Protein 4ES6 (pdb70)

B-factor: mean 39.41, std 7.36, range [16.74, 66.39]

Organism: Pseudomonas aeruginosa (strain ATCC 15692 / DSM 22644 / CIP 104116 / JCM 14847 / LMG 12228 / 1C / PRS 101 / PAO1) (NCBI:txid208964)

Solvent-accessible surface area: 12157 Å² total; per-residue (Å²): 109,41,81,0,0,0,4,23,13,106,123,33,2,66,54,10,30,56,44,0,44,157,51,68,23,73,24,10,43,0,21,4,8,24,32,37,80,26,161,47,56,91,124,30,118,69,43,0,90,60,0,84,121,4,20,0,0,4,0,58,26,59,8,0,0,77,13,1,18,86,12,0,90,137,54,51,139,136,31,19,186,30,41,6,0,0,32,14,61,46,10,0,50,55,1,76,95,82,62,21,137,21,23,50,8,156,141,13,46,12,24,65,24,1,21,80,42,96,54,0,60,89,17,13,198,76,164,90,21,41,0,0,4,0,22,3,96,39,41,79,84,35,9,0,119,124,0,116,73,89,58,4,91,10,34,48,0,26,1,7,108,79,110,63,30,142,65,100,110,51,45,5,36,56,52,11,129,79,55,177,10,52,0,0,5,3,29,29,6,76,5,0,62,14,0,85,120,78,3,69,95,53,24,87,42,0,2,150,35,13,2,1,1,8,1,84,81,1,1,105,61,0,129,154,33,40,10,116,100,36,30,58,4,190,5,44,49,21,96,18,6,62,63,11,6,118,101,12,121

Sequence (249 aa):
GWRLLLTRPDEECAALAASLGEAGVHSSSLPLLAIDPLEETPEQRTLMLDLDRYCAVVVVSKPAARLGLERLDRYWPQPPQQTWCSVGAATAAILEAYGLDVTYPEQGDDSEALLALPAFQDSLRVHDPKVLIMRGEGGREFLAERRLRGQGVQVDYLPLYRRRAPDYPAGELLARVRAERLNGLVVSSGQGLQNLYQLAAADWPEIGRLPLFVPSPRVAEMARELGAQRVIDCRGASAPALLAALTSAA

Radius of gyration: 18.76 Å; Cα contacts (8 Å, |Δi|>4): 454; chains: 1; bounding box: 47×47×48 Å

Secondary structure (DSSP, 8-state):
--EEEE-S-HHHHHHHHHHHHHTT-EEEE--S-EEEEPPPPHHHHHHHHTGGG-SEEEE-SHHHHHHHHHHHHHH-SS--S-EEEESSHHHHHHHHHHT--EE--SS--SHHHHHT-HHHHHHT-SSS-EEEEEE-SS---HHHHHHHHTT-EEEEEE-EEEEPPP--TTHHHHHHHHTT--EEE--SHHHHHHHHHHHGGGHHHHTTS-EEESSHHHHHHHHHTT-SSEEE-SSSSHHHHHHHHHH--

Nearest PDB structures (foldseek):
  4es6-assembly1_A  TM=1.004E+00  e=1.941E-53  Pseudomonas aeruginosa PAO1
  3re1-assembly2_B  TM=9.277E-01  e=3.475E-34  Pseudomonas syringae pv. tomato str. DC3000
  3re1-assembly1_A  TM=9.259E-01  e=3.063E-33  Pseudomonas syringae pv. tomato str. DC3000
  3mw8-assembly1_A  TM=6.218E-01  e=4.338E-21  Shewanella amazonensis SB2B
  6th8-assembly1_A  TM=6.250E-01  e=8.491E-15  Thermus thermophilus

Structure (mmCIF, N/CA/C/O backbone):
data_4ES6
#
_entry.id   4ES6
#
_cell.length_a   132.070
_cell.length_b   132.070
_cell.length_c   42.440
_cell.angle_alpha   90.00
_cell.angle_beta   90.00
_cell.angle_gamma   90.00
#
_symmetry.space_group_name_H-M   'P 43 21 2'
#
loop_
_entity.id
_entity.type
_entity.pdbx_description
1 polymer 'Uroporphyrinogen-III synthase'
2 non-polymer 'CHLORIDE ION'
3 water water
#
loop_
_atom_site.group_PDB
_atom_site.id
_atom_site.type_symbol
_atom_site.label_atom_id
_atom_site.label_alt_id
_atom_site.label_comp_id
_atom_site.label_asym_id
_atom_site.label_entity_id
_atom_site.label_seq_id
_atom_site.pdbx_PDB_ins_code
_atom_site.Cartn_x
_atom_site.Cartn_y
_atom_site.Cartn_z
_atom_site.occupancy
_atom_site.B_iso_or_equiv
_atom_site.auth_seq_id
_atom_site.auth_comp_id
_atom_site.auth_asym_id
_atom_site.auth_atom_id
_atom_site.pdbx_PDB_model_num
ATOM 1 N N . GLY A 1 6 ? 39.852 22.760 39.811 1.00 37.46 3 GLY A N 1
ATOM 2 C CA . GLY A 1 6 ? 40.304 23.708 38.736 1.00 36.77 3 GLY A CA 1
ATOM 3 C C . GLY A 1 6 ? 40.178 23.149 37.325 1.00 36.37 3 GLY A C 1
ATOM 4 O O . GLY A 1 6 ? 39.499 22.133 37.103 1.00 36.74 3 GLY A O 1
ATOM 5 N N . TRP A 1 7 ? 40.833 23.812 36.369 1.00 34.84 4 TRP A N 1
ATOM 6 C CA . TRP A 1 7 ? 40.829 23.364 34.974 1.00 33.50 4 TRP A CA 1
ATOM 7 C C . TRP A 1 7 ? 41.768 22.193 34.722 1.00 31.78 4 TRP A C 1
ATOM 8 O O . TRP A 1 7 ? 42.921 22.217 35.131 1.00 31.81 4 TRP A O 1
ATOM 19 N N . ARG A 1 8 ? 41.264 21.190 34.014 1.00 30.44 5 ARG A N 1
ATOM 20 C CA . ARG A 1 8 ? 42.061 20.030 33.643 1.00 29.68 5 ARG A CA 1
ATOM 21 C C . ARG A 1 8 ? 41.897 19.824 32.138 1.00 28.95 5 ARG A C 1
ATOM 22 O O . ARG A 1 8 ? 40.841 19.387 31.659 1.00 27.86 5 ARG A O 1
ATOM 30 N N . LEU A 1 9 ? 42.954 20.149 31.398 1.00 28.26 6 LEU A N 1
ATOM 31 C CA . LEU A 1 9 ? 42.834 20.382 29.961 1.00 28.38 6 LEU A CA 1
ATOM 32 C C . LEU A 1 9 ? 43.476 19.321 29.062 1.00 28.42 6 LEU A C 1
ATOM 33 O O . LEU A 1 9 ? 44.585 18.859 29.323 1.00 28.78 6 LEU A O 1
ATOM 38 N N . LEU A 1 10 ? 42.784 18.955 27.989 1.00 28.21 7 LEU A N 1
ATOM 39 C CA . LEU A 1 10 ? 43.432 18.245 26.883 1.00 27.95 7 LEU A CA 1
ATOM 40 C C . LEU A 1 10 ? 44.101 19.215 25.883 1.00 27.88 7 LEU A C 1
ATOM 41 O O . LEU A 1 10 ? 43.441 20.103 25.327 1.00 27.31 7 LEU A O 1
ATOM 46 N N . LEU A 1 11 ? 45.402 19.046 25.662 1.00 27.37 8 LEU A N 1
ATOM 47 C CA . LEU A 1 11 ? 46.120 19.819 24.650 1.00 27.40 8 LEU A CA 1
ATOM 48 C C . LEU A 1 11 ? 46.267 18.928 23.435 1.00 28.30 8 LEU A C 1
ATOM 49 O O . LEU A 1 11 ? 46.508 17.725 23.577 1.00 28.39 8 LEU A O 1
ATOM 54 N N . THR A 1 12 ? 46.087 19.501 22.246 1.00 29.36 9 THR A N 1
ATOM 55 C CA . THR A 1 12 ? 45.994 18.713 21.002 1.00 30.42 9 THR A CA 1
ATOM 56 C C . THR A 1 12 ? 46.956 19.189 19.911 1.00 31.80 9 THR A C 1
ATOM 57 O O . THR A 1 12 ? 47.092 18.547 18.883 1.00 32.29 9 THR A O 1
ATOM 61 N N . ARG A 1 13 ? 47.579 20.339 20.154 1.00 32.68 10 ARG A N 1
ATOM 62 C CA . ARG A 1 13 ? 48.713 20.907 19.415 1.00 34.74 10 ARG A CA 1
ATOM 63 C C . ARG A 1 13 ? 49.841 19.899 19.074 1.00 35.42 10 ARG A C 1
ATOM 64 O O . ARG A 1 13 ? 50.044 18.948 19.811 1.00 35.45 10 ARG A O 1
ATOM 72 N N . PRO A 1 14 ? 50.612 20.133 17.987 1.00 36.53 11 PRO A N 1
ATOM 73 C CA . PRO A 1 14 ? 51.782 19.277 17.707 1.00 37.55 11 PRO A CA 1
ATOM 74 C C . PRO A 1 14 ? 52.766 19.177 18.870 1.00 38.75 11 PRO A C 1
ATOM 75 O O . PRO A 1 14 ? 52.950 20.135 19.613 1.00 38.99 11 PRO A O 1
ATOM 79 N N . ASP A 1 15 ? 53.392 18.015 18.999 1.00 40.39 12 ASP A N 1
ATOM 80 C CA . ASP A 1 15 ? 54.252 17.645 20.121 1.00 41.94 12 ASP A CA 1
ATOM 81 C C . ASP A 1 15 ? 55.157 18.739 20.725 1.00 42.44 12 ASP A C 1
ATOM 82 O O . ASP A 1 15 ? 55.149 18.952 21.946 1.00 42.31 12 ASP A O 1
ATOM 87 N N . GLU A 1 16 ? 55.927 19.422 19.882 1.00 43.02 13 GLU A N 1
ATOM 88 C CA . GLU A 1 16 ? 56.867 20.456 20.341 1.00 43.92 13 GLU A CA 1
ATOM 89 C C . GLU A 1 16 ? 56.150 21.649 20.985 1.00 43.24 13 GLU A C 1
ATOM 90 O O . GLU A 1 16 ? 56.538 22.101 22.073 1.00 44.30 13 GLU A O 1
ATOM 96 N N . GLU A 1 17 ? 55.098 22.143 20.340 1.00 41.43 14 GLU A N 1
ATOM 97 C CA . GLU A 1 17 ? 54.334 23.266 20.879 1.00 40.23 14 GLU A CA 1
ATOM 98 C C . GLU A 1 17 ? 53.535 22.854 22.119 1.00 38.80 14 GLU A C 1
ATOM 99 O O . GLU A 1 17 ? 53.270 23.664 22.992 1.00 37.93 14 GLU A O 1
ATOM 105 N N . CYS A 1 18 ? 53.154 21.581 22.163 1.00 37.54 15 CYS A N 1
ATOM 106 C CA . CYS A 1 18 ? 52.388 20.996 23.247 1.00 36.56 15 CYS A CA 1
ATOM 107 C C . CYS A 1 18 ? 53.154 21.018 24.573 1.00 35.89 15 CYS A C 1
ATOM 108 O O . CYS A 1 18 ? 52.602 21.400 25.611 1.00 35.65 15 CYS A O 1
ATOM 111 N N . ALA A 1 19 ? 54.428 20.630 24.530 1.00 34.68 16 ALA A N 1
ATOM 112 C CA . ALA A 1 19 ? 55.266 20.591 25.731 1.00 34.03 16 ALA A CA 1
ATOM 113 C C . ALA A 1 19 ? 55.513 21.988 26.308 1.00 33.31 16 ALA A C 1
ATOM 114 O O . ALA A 1 19 ? 55.515 22.164 27.532 1.00 33.61 16 ALA A O 1
ATOM 116 N N . ALA A 1 20 ? 55.701 22.975 25.432 1.00 31.99 17 ALA A N 1
ATOM 117 C CA . ALA A 1 20 ? 55.888 24.366 25.870 1.00 31.27 17 ALA A CA 1
ATOM 118 C C . ALA A 1 20 ? 54.605 24.921 26.491 1.00 30.43 17 ALA A C 1
ATOM 119 O O . ALA A 1 20 ? 54.649 25.620 27.494 1.00 31.08 17 ALA A O 1
ATOM 121 N N . LEU A 1 21 ? 53.463 24.595 25.911 1.00 29.01 18 LEU A N 1
ATOM 122 C CA . LEU A 1 21 ? 52.207 25.013 26.506 1.00 28.37 18 LEU A CA 1
ATOM 123 C C . LEU A 1 21 ? 51.930 24.315 27.857 1.00 28.13 18 LEU A C 1
ATOM 124 O O . LEU A 1 21 ? 51.497 24.967 28.814 1.00 27.73 18 LEU A O 1
ATOM 129 N N . ALA A 1 22 ? 52.188 23.005 27.936 1.00 27.89 19 ALA A N 1
ATOM 130 C CA . ALA A 1 22 ? 51.986 22.237 29.173 1.00 28.13 19 ALA A CA 1
ATOM 131 C C . ALA A 1 22 ? 52.780 22.834 30.338 1.00 28.24 19 ALA A C 1
ATOM 132 O O . ALA A 1 22 ? 52.269 22.967 31.460 1.00 28.63 19 ALA A O 1
ATOM 134 N N . ALA A 1 23 ? 54.024 23.189 30.051 1.00 28.92 20 ALA A N 1
ATOM 135 C CA . ALA A 1 23 ? 54.931 23.808 31.012 1.00 29.61 20 ALA A CA 1
ATOM 136 C C . ALA A 1 23 ? 54.405 25.172 31.470 1.00 30.43 20 ALA A C 1
ATOM 137 O O . ALA A 1 23 ? 54.312 25.428 32.674 1.00 31.31 20 ALA A O 1
ATOM 139 N N . SER A 1 24 ? 54.032 26.041 30.529 1.00 30.71 21 SER A N 1
ATOM 140 C CA . SER A 1 24 ? 53.405 27.333 30.905 1.00 31.11 21 SER A CA 1
ATOM 141 C C . SER A 1 24 ? 52.159 27.162 31.775 1.00 31.00 21 SER A C 1
ATOM 142 O O . SER A 1 24 ? 52.003 27.861 32.779 1.00 31.22 21 SER A O 1
ATOM 145 N N . LEU A 1 25 ? 51.277 26.243 31.382 1.00 30.75 22 LEU A N 1
ATOM 146 C CA . LEU A 1 25 ? 50.059 25.960 32.135 1.00 30.87 22 LEU A CA 1
ATOM 147 C C . LEU A 1 25 ? 50.368 25.391 33.515 1.00 31.68 22 LEU A C 1
ATOM 148 O O . LEU A 1 25 ? 49.704 25.743 34.491 1.00 31.74 22 LEU A O 1
ATOM 153 N N . GLY A 1 26 ? 51.376 24.522 33.597 1.00 32.14 23 GLY A N 1
ATOM 154 C CA . GLY A 1 26 ? 51.786 23.955 34.875 1.00 33.48 23 GLY A CA 1
ATOM 155 C C . GLY A 1 26 ? 52.333 25.040 35.789 1.00 34.44 23 GLY A C 1
ATOM 156 O O . GLY A 1 26 ? 51.977 25.106 36.964 1.00 34.69 23 GLY A O 1
ATOM 157 N N . GLU A 1 27 ? 53.176 25.911 35.234 1.00 35.23 24 GLU A N 1
ATOM 158 C CA . GLU A 1 27 ? 53.698 27.071 35.964 1.00 36.15 24 GLU A CA 1
ATOM 159 C C . GLU A 1 27 ? 52.591 27.970 36.509 1.00 35.72 24 GLU A C 1
ATOM 160 O O . GLU A 1 27 ? 52.743 28.555 37.581 1.00 36.22 24 GLU A O 1
ATOM 166 N N . ALA A 1 28 ? 51.486 28.081 35.772 1.00 35.03 25 ALA A N 1
ATOM 167 C CA . ALA A 1 28 ? 50.320 28.824 36.246 1.00 34.28 25 ALA A CA 1
ATOM 168 C C . ALA A 1 28 ? 49.411 27.976 37.144 1.00 34.20 25 ALA A C 1
ATOM 169 O O . ALA A 1 28 ? 48.370 28.457 37.601 1.00 34.03 25 ALA A O 1
ATOM 171 N N . GLY A 1 29 ? 49.781 26.713 37.373 1.00 34.09 26 GLY A N 1
ATOM 172 C CA . GLY A 1 29 ? 48.996 25.828 38.243 1.00 33.58 26 GLY A CA 1
ATOM 173 C C . GLY A 1 29 ? 47.761 25.226 37.589 1.00 33.29 26 GLY A C 1
ATOM 174 O O . GLY A 1 29 ? 46.811 24.840 38.267 1.00 33.46 26 GLY A O 1
ATOM 175 N N . VAL A 1 30 ? 47.774 25.135 36.264 1.00 33.00 27 VAL A N 1
ATOM 176 C CA . VAL A 1 30 ? 46.699 24.471 35.532 1.00 32.44 27 VAL A CA 1
ATOM 177 C C . VAL A 1 30 ? 47.193 23.085 35.088 1.00 31.86 27 VAL A C 1
ATOM 178 O O . VAL A 1 30 ? 48.253 22.976 34.470 1.00 31.35 27 VAL A O 1
ATOM 182 N N . HIS A 1 31 ? 46.419 22.047 35.409 1.00 31.50 28 HIS A N 1
ATOM 183 C CA . HIS A 1 31 ? 46.716 20.677 34.988 1.00 31.57 28 HIS A CA 1
ATOM 184 C C . HIS A 1 31 ? 46.364 20.469 33.506 1.00 31.40 28 HIS A C 1
ATOM 185 O O . HIS A 1 31 ? 45.392 21.031 33.001 1.00 30.98 28 HIS A O 1
ATOM 192 N N . SER A 1 32 ? 47.164 19.665 32.814 1.00 31.33 29 SER A N 1
ATOM 193 C CA . SER A 1 32 ? 46.885 19.334 31.423 1.00 31.71 29 SER A CA 1
ATOM 194 C C . SER A 1 32 ? 47.391 17.951 31.050 1.00 31.36 29 SER A C 1
ATOM 195 O O . SER A 1 32 ? 48.322 17.446 31.646 1.00 31.62 29 SER A O 1
ATOM 198 N N . SER A 1 33 ? 46.765 17.359 30.046 1.00 31.33 30 SER A N 1
ATOM 199 C CA . SER A 1 33 ? 47.251 16.135 29.444 1.00 31.52 30 SER A CA 1
ATOM 200 C C . SER A 1 33 ? 47.482 16.384 27.958 1.00 31.32 30 SER A C 1
ATOM 201 O O . SER A 1 33 ? 46.629 16.972 27.286 1.00 31.42 30 SER A O 1
ATOM 204 N N . SER A 1 34 ? 48.629 15.948 27.439 1.00 30.43 31 SER A N 1
ATOM 205 C CA . SER A 1 34 ? 48.945 16.199 26.031 1.00 29.84 31 SER A CA 1
ATOM 206 C C . SER A 1 34 ? 48.632 15.055 25.086 1.00 29.16 31 SER A C 1
ATOM 207 O O . SER A 1 34 ? 49.179 13.950 25.221 1.00 29.08 31 SER A O 1
ATOM 210 N N . LEU A 1 35 ? 47.774 15.335 24.111 1.00 28.72 32 LEU A N 1
ATOM 211 C CA . LEU A 1 35 ? 47.460 14.371 23.065 1.00 28.90 32 LEU A CA 1
ATOM 212 C C . LEU A 1 35 ? 47.537 15.029 21.694 1.00 28.96 32 LEU A C 1
ATOM 213 O O . LEU A 1 35 ? 46.516 15.429 21.138 1.00 29.09 32 LEU A O 1
ATOM 218 N N . PRO A 1 36 ? 48.750 15.151 21.145 1.00 29.58 33 PRO A N 1
ATOM 219 C CA . PRO A 1 36 ? 48.891 15.815 19.848 1.00 30.51 33 PRO A CA 1
ATOM 220 C C . PRO A 1 36 ? 48.011 15.168 18.790 1.00 31.40 33 PRO A C 1
ATOM 221 O O . PRO A 1 36 ? 48.040 13.953 18.622 1.00 31.88 33 PRO A O 1
ATOM 225 N N . LEU A 1 37 ? 47.230 15.969 18.082 1.00 32.30 34 LEU A N 1
ATOM 226 C CA . LEU A 1 37 ? 46.363 15.422 17.046 1.00 33.50 34 LEU A CA 1
ATOM 227 C C . LEU A 1 37 ? 46.931 15.554 15.662 1.00 33.84 34 LEU A C 1
ATOM 228 O O . LEU A 1 37 ? 46.318 15.120 14.696 1.00 34.32 34 LEU A O 1
ATOM 233 N N . LEU A 1 38 ? 48.091 16.181 15.571 1.00 34.56 35 LEU A N 1
ATOM 234 C CA . LEU A 1 38 ? 48.816 16.299 14.320 1.00 35.57 35 LEU A CA 1
ATOM 235 C C . LEU A 1 38 ? 50.272 16.087 14.634 1.00 35.59 35 LEU A C 1
ATOM 236 O O . LEU A 1 38 ? 50.744 16.499 15.691 1.00 35.23 35 LEU A O 1
ATOM 241 N N . ALA A 1 39 ? 50.976 15.424 13.727 1.00 36.11 36 ALA A N 1
ATOM 242 C CA . ALA A 1 39 ? 52.416 15.306 13.830 1.00 36.94 36 ALA A CA 1
ATOM 243 C C . ALA A 1 39 ? 53.000 16.003 12.622 1.00 37.50 36 ALA A C 1
ATOM 244 O O . ALA A 1 39 ? 52.373 16.046 11.560 1.00 37.60 36 ALA A O 1
ATOM 246 N N . ILE A 1 40 ? 54.193 16.551 12.796 1.00 38.09 37 ILE A N 1
ATOM 247 C CA . ILE A 1 40 ? 54.842 17.350 11.777 1.00 39.23 37 ILE A CA 1
ATOM 248 C C . ILE A 1 40 ? 55.909 16.500 11.092 1.00 40.23 37 ILE A C 1
ATOM 249 O O . ILE A 1 40 ? 56.900 16.119 11.718 1.00 40.48 37 ILE A O 1
ATOM 254 N N . ASP A 1 41 ? 55.686 16.193 9.818 1.00 41.24 38 ASP A N 1
ATOM 255 C CA . ASP A 1 41 ? 56.636 15.430 9.014 1.00 42.20 38 ASP A CA 1
ATOM 256 C C . ASP A 1 41 ? 57.357 16.342 8.031 1.00 41.92 38 ASP A C 1
ATOM 257 O O . ASP A 1 41 ? 56.775 16.715 7.009 1.00 41.51 38 ASP A O 1
ATOM 262 N N . PRO A 1 42 ? 58.622 16.699 8.3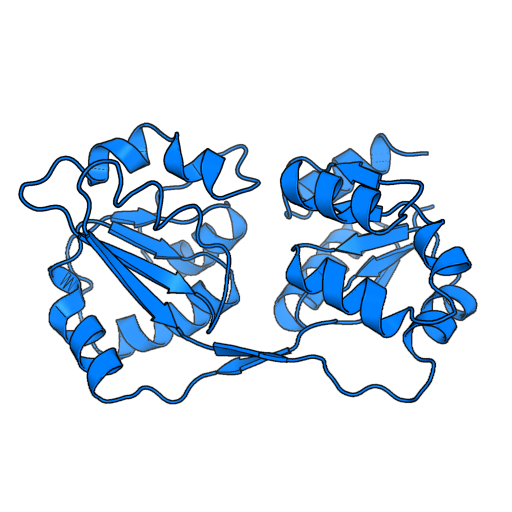25 1.00 42.27 39 PRO A N 1
ATOM 263 C CA . PRO A 1 42 ? 59.385 17.542 7.398 1.00 42.60 39 PRO A CA 1
ATOM 264 C C . PRO A 1 42 ? 59.347 17.002 5.962 1.00 43.14 39 PRO A C 1
ATOM 265 O O . PRO A 1 42 ? 59.438 15.790 5.744 1.00 43.10 39 PRO A O 1
ATOM 269 N N . LEU A 1 43 ? 59.177 17.909 5.005 1.00 43.33 40 LEU A N 1
ATOM 270 C CA . LEU A 1 43 ? 59.160 17.563 3.592 1.00 43.57 40 LEU A CA 1
ATOM 271 C C . LEU A 1 43 ? 60.561 17.550 3.007 1.00 43.34 40 LEU A C 1
ATOM 272 O O . LEU A 1 43 ? 61.425 18.355 3.380 1.00 43.46 40 LEU A O 1
ATOM 277 N N . GLU A 1 44 ? 60.765 16.627 2.080 1.00 43.19 41 GLU A N 1
ATOM 278 C CA . GLU A 1 44 ? 61.990 16.547 1.301 1.00 43.14 41 GLU A CA 1
ATOM 279 C C . GLU A 1 44 ? 61.912 17.651 0.272 1.00 41.91 41 GLU A C 1
ATOM 280 O O . GLU A 1 44 ? 60.971 17.694 -0.504 1.00 41.98 41 GLU A O 1
ATOM 286 N N . GLU A 1 45 ? 62.892 18.548 0.291 1.00 41.11 42 GLU A N 1
ATOM 287 C CA . GLU A 1 45 ? 62.950 19.699 -0.606 1.00 40.13 42 GLU A CA 1
ATOM 288 C C . GLU A 1 45 ? 63.086 19.236 -2.052 1.00 39.81 42 GLU A C 1
ATOM 289 O O . GLU A 1 45 ? 64.004 18.478 -2.365 1.00 39.99 42 GLU A O 1
ATOM 295 N N . THR A 1 46 ? 62.169 19.667 -2.919 1.00 39.06 43 THR A N 1
ATOM 296 C CA . THR A 1 46 ? 62.263 19.358 -4.344 1.00 38.66 43 THR A CA 1
ATOM 297 C C . THR A 1 46 ? 63.142 20.397 -5.059 1.00 38.55 43 THR A C 1
ATOM 298 O O . THR A 1 46 ? 63.450 21.451 -4.494 1.00 38.37 43 THR A O 1
ATOM 302 N N . PRO A 1 47 ? 63.560 20.105 -6.309 1.00 38.35 44 PRO A N 1
ATOM 303 C CA . PRO A 1 47 ? 64.333 21.087 -7.078 1.00 38.04 44 PRO A CA 1
ATOM 304 C C . PRO A 1 47 ? 63.580 22.416 -7.291 1.00 37.49 44 PRO A C 1
ATOM 305 O O . PRO A 1 47 ? 64.191 23.491 -7.243 1.00 36.70 44 PRO A O 1
ATOM 309 N N . GLU A 1 48 ? 62.268 22.344 -7.506 1.00 37.15 45 GLU A N 1
ATOM 310 C CA . GLU A 1 48 ? 61.465 23.554 -7.725 1.00 37.65 45 GLU A CA 1
ATOM 311 C C . GLU A 1 48 ? 61.380 24.392 -6.459 1.00 36.80 45 GLU A C 1
ATOM 312 O O . GLU A 1 48 ? 61.441 25.610 -6.522 1.00 36.95 45 GLU A O 1
ATOM 318 N N . GLN A 1 49 ? 61.282 23.723 -5.313 1.00 36.30 46 GLN A N 1
ATOM 319 C CA . GLN A 1 49 ? 61.285 24.386 -4.007 1.00 35.66 46 GLN A CA 1
ATOM 320 C C . GLN A 1 49 ? 62.627 25.026 -3.667 1.00 35.67 46 GLN A C 1
ATOM 321 O O . GLN A 1 49 ? 62.674 26.138 -3.146 1.00 35.00 46 GLN A O 1
ATOM 327 N N . ARG A 1 50 ? 63.718 24.334 -3.982 1.00 35.87 47 ARG A N 1
ATOM 328 C CA . ARG A 1 50 ? 65.054 24.878 -3.748 1.00 36.06 47 ARG A CA 1
ATOM 329 C C . ARG A 1 50 ? 65.274 26.166 -4.555 1.00 36.16 47 ARG A C 1
ATOM 330 O O . ARG A 1 50 ? 65.822 27.132 -4.037 1.00 35.59 47 ARG A O 1
ATOM 338 N N . THR A 1 51 ? 64.804 26.177 -5.804 1.00 36.78 48 THR A N 1
ATOM 339 C CA . THR A 1 51 ? 64.827 27.368 -6.658 1.00 37.53 48 THR A CA 1
ATOM 340 C C . THR A 1 51 ? 64.153 28.582 -6.014 1.00 38.14 48 THR A C 1
ATOM 341 O O . THR A 1 51 ? 64.715 29.678 -6.048 1.00 38.75 48 THR A O 1
ATOM 345 N N . LEU A 1 52 ? 62.962 28.393 -5.434 1.00 38.46 49 LEU A N 1
ATOM 346 C CA . LEU A 1 52 ? 62.291 29.465 -4.668 1.00 38.83 49 LEU A CA 1
ATOM 347 C C . LEU A 1 52 ? 63.194 30.050 -3.582 1.00 38.59 49 LEU A C 1
ATOM 348 O O . LEU A 1 52 ? 63.208 31.267 -3.355 1.00 38.34 49 LEU A O 1
ATOM 353 N N . MET A 1 53 ? 63.917 29.169 -2.899 1.00 38.22 50 MET A N 1
ATOM 354 C CA . MET A 1 53 ? 64.814 29.575 -1.831 1.00 38.58 50 MET A CA 1
ATOM 355 C C . MET A 1 53 ? 66.054 30.286 -2.350 1.00 38.39 50 MET A C 1
ATOM 356 O O . MET A 1 53 ? 66.517 31.246 -1.740 1.00 38.36 50 MET A O 1
ATOM 361 N N . LEU A 1 54 ? 66.576 29.819 -3.480 1.00 38.25 51 LEU A N 1
ATOM 362 C CA . LEU A 1 54 ? 67.698 30.474 -4.132 1.00 38.44 51 LEU A CA 1
ATOM 363 C C . LEU A 1 54 ? 67.286 31.828 -4.686 1.00 38.71 51 LEU A C 1
ATOM 364 O O . LEU A 1 54 ? 68.115 32.741 -4.752 1.00 39.18 51 LEU A O 1
ATOM 369 N N . ASP A 1 55 ? 66.007 31.961 -5.064 1.00 38.46 52 ASP A N 1
ATOM 370 C CA . ASP A 1 55 ? 65.454 33.254 -5.473 1.00 38.25 52 ASP A CA 1
ATOM 371 C C . ASP A 1 55 ? 64.649 33.955 -4.361 1.00 38.40 52 ASP A C 1
ATOM 372 O O . ASP A 1 55 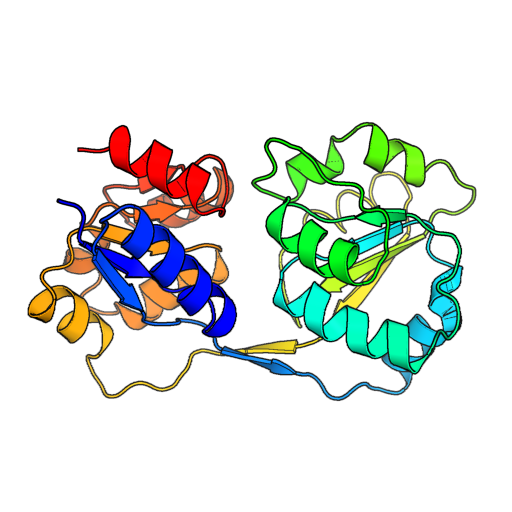? 63.733 34.751 -4.641 1.00 38.19 52 ASP A O 1
ATOM 377 N N . LEU A 1 56 ? 65.017 33.684 -3.106 1.00 38.26 53 LEU A N 1
ATOM 378 C CA . LEU A 1 56 ? 64.318 34.239 -1.946 1.00 38.64 53 LEU A CA 1
ATOM 379 C C . LEU A 1 56 ? 64.243 35.774 -1.957 1.00 39.19 53 LEU A C 1
ATOM 380 O O . LEU A 1 56 ? 63.261 36.359 -1.495 1.00 39.25 53 LEU A O 1
ATOM 385 N N . ASP A 1 57 ? 65.280 36.402 -2.505 1.00 39.92 54 ASP A N 1
ATOM 386 C CA . ASP A 1 57 ? 65.412 37.852 -2.584 1.00 40.54 54 ASP A CA 1
ATOM 387 C C . ASP A 1 57 ? 64.412 38.539 -3.542 1.00 40.30 54 ASP A C 1
ATOM 388 O O . ASP A 1 57 ? 64.355 39.764 -3.614 1.00 40.70 54 ASP A O 1
ATOM 393 N N . ARG A 1 58 ? 63.625 37.762 -4.279 1.00 40.09 55 ARG A N 1
ATOM 394 C CA . ARG A 1 58 ? 62.577 38.330 -5.137 1.00 39.71 55 ARG A CA 1
ATOM 395 C C . ARG A 1 58 ? 61.357 38.768 -4.326 1.00 38.50 55 ARG A C 1
ATOM 396 O O . ARG A 1 58 ? 60.594 39.626 -4.756 1.00 38.08 55 ARG A O 1
ATOM 404 N N . TYR A 1 59 ? 61.195 38.178 -3.145 1.00 37.60 56 TYR A N 1
ATOM 405 C CA . TYR A 1 59 ? 60.031 38.429 -2.302 1.00 36.82 56 TYR A CA 1
ATOM 406 C C . TYR A 1 59 ? 60.225 39.642 -1.408 1.00 36.42 56 TYR A C 1
ATOM 407 O O . TYR A 1 59 ? 61.270 39.784 -0.770 1.00 36.37 56 TYR A O 1
ATOM 416 N N . CYS A 1 60 ? 59.219 40.521 -1.396 1.00 35.71 57 CYS A N 1
ATOM 417 C CA . CYS A 1 60 ? 59.232 41.708 -0.542 1.00 35.49 57 CYS A CA 1
ATOM 418 C C . CYS A 1 60 ? 58.872 41.357 0.897 1.00 34.91 57 CYS A C 1
ATOM 419 O O . CYS A 1 60 ? 59.246 42.056 1.825 1.00 34.64 57 CYS A O 1
ATOM 422 N N . ALA A 1 61 ? 58.141 40.259 1.064 1.00 34.45 58 ALA A N 1
ATOM 423 C CA . ALA A 1 61 ? 57.767 39.766 2.372 1.00 33.51 58 ALA A CA 1
ATOM 424 C C . ALA A 1 61 ? 57.698 38.248 2.342 1.00 33.23 58 ALA A C 1
ATOM 425 O O . ALA A 1 61 ? 57.356 37.667 1.319 1.00 33.36 58 ALA A O 1
ATOM 427 N N . VAL A 1 62 ? 58.040 37.631 3.474 1.00 32.61 59 VAL A N 1
ATOM 428 C CA . VAL A 1 62 ? 57.896 36.206 3.697 1.00 31.82 59 VAL A CA 1
ATOM 429 C C . VAL A 1 62 ? 56.992 36.056 4.900 1.00 31.58 59 VAL A C 1
ATOM 430 O O . VAL A 1 62 ? 57.228 36.670 5.950 1.00 31.45 59 VAL A O 1
ATOM 434 N N . VAL A 1 63 ? 55.954 35.247 4.751 1.00 30.98 60 VAL A N 1
ATOM 435 C CA . VAL A 1 63 ? 55.003 35.049 5.819 1.00 31.02 60 VAL A CA 1
ATOM 436 C C . VAL A 1 63 ? 55.190 33.652 6.343 1.00 31.75 60 VAL A C 1
ATOM 437 O O . VAL A 1 63 ? 55.137 32.692 5.579 1.00 32.36 60 VAL A O 1
ATOM 441 N N . VAL A 1 64 ? 55.412 33.543 7.646 1.00 32.03 61 VAL A N 1
ATOM 442 C CA . VAL A 1 64 ? 55.568 32.268 8.304 1.00 32.71 61 VAL A CA 1
ATOM 443 C C . VAL A 1 64 ? 54.301 32.025 9.115 1.00 33.14 61 VAL A C 1
ATOM 444 O O . VAL A 1 64 ? 53.960 32.837 9.978 1.00 33.78 61 VAL A O 1
ATOM 448 N N . VAL A 1 65 ? 53.599 30.927 8.848 1.00 33.17 62 VAL A N 1
ATOM 449 C CA . VAL A 1 65 ? 52.239 30.759 9.376 1.00 33.43 62 VAL A CA 1
ATOM 450 C C . VAL A 1 65 ? 52.146 29.988 10.690 1.00 33.64 62 VAL A C 1
ATOM 451 O O . VAL A 1 65 ? 51.082 29.922 11.293 1.00 33.88 62 VAL A O 1
ATOM 455 N N . SER A 1 66 ? 53.247 29.379 11.109 1.00 33.79 63 SER A N 1
ATOM 456 C CA . SER A 1 66 ? 53.227 28.470 12.236 1.00 33.99 63 SER A CA 1
ATOM 457 C C . SER A 1 66 ? 54.627 28.320 12.806 1.00 34.30 63 SER A C 1
ATOM 458 O O . SER A 1 66 ? 55.623 28.621 12.132 1.00 33.44 63 SER A O 1
ATOM 461 N N . LYS A 1 67 ? 54.693 27.850 14.048 1.00 34.20 64 LYS A N 1
ATOM 462 C CA . LYS A 1 67 ? 55.970 27.558 14.687 1.00 34.77 64 LYS A CA 1
ATOM 463 C C . LYS A 1 67 ? 56.826 26.498 13.945 1.00 34.29 64 LYS A C 1
ATOM 464 O O . LYS A 1 67 ? 58.025 26.686 13.813 1.00 34.59 64 LYS A O 1
ATOM 470 N N . PRO A 1 68 ? 56.219 25.395 13.457 1.00 34.17 65 PRO A N 1
ATOM 471 C CA . PRO A 1 68 ? 57.025 24.453 12.674 1.00 33.90 65 PRO A CA 1
ATOM 472 C C . PRO A 1 68 ? 57.520 25.022 11.336 1.00 34.04 65 PRO A C 1
ATOM 473 O O . PRO A 1 68 ? 58.606 24.650 10.888 1.00 33.85 65 PRO A O 1
ATOM 477 N N . ALA A 1 69 ? 56.742 25.918 10.725 1.00 33.43 66 ALA A N 1
ATOM 478 C CA . ALA A 1 69 ? 57.156 26.633 9.519 1.00 33.09 66 ALA A CA 1
ATOM 479 C C . ALA A 1 69 ? 58.307 27.592 9.777 1.00 33.49 66 ALA A C 1
ATOM 480 O O . ALA A 1 69 ? 59.134 27.820 8.892 1.00 33.73 66 ALA A O 1
ATOM 482 N N . ALA A 1 70 ? 58.356 28.182 10.966 1.00 33.75 67 ALA A N 1
ATOM 483 C CA . ALA A 1 70 ? 59.482 29.038 11.328 1.00 34.22 67 ALA A CA 1
ATOM 484 C C . ALA A 1 70 ? 60.718 28.184 11.553 1.00 35.00 67 ALA A C 1
ATOM 485 O O . ALA A 1 70 ? 61.767 28.476 11.005 1.00 35.32 67 ALA A O 1
ATOM 487 N N . ARG A 1 71 ? 60.591 27.126 12.349 1.00 35.85 68 ARG A N 1
ATOM 488 C CA . ARG A 1 71 ? 61.718 26.233 12.596 1.00 37.43 68 ARG A CA 1
ATOM 489 C C . ARG A 1 71 ? 62.268 25.656 11.280 1.00 37.26 68 ARG A C 1
ATOM 490 O O . ARG A 1 71 ? 63.457 25.787 10.991 1.00 37.42 68 ARG A O 1
ATOM 498 N N . LEU A 1 72 ? 61.402 25.042 10.475 1.00 37.27 69 LEU A N 1
ATOM 499 C CA . LEU A 1 72 ? 61.860 24.392 9.245 1.00 37.23 69 LEU A CA 1
ATOM 500 C C . LEU A 1 72 ? 62.278 25.422 8.195 1.00 37.17 69 LEU A C 1
ATOM 501 O O . LEU A 1 72 ? 63.229 25.203 7.460 1.00 37.67 69 LEU A O 1
ATOM 506 N N . GLY A 1 73 ? 61.585 26.555 8.159 1.00 36.99 70 GLY A N 1
ATOM 507 C CA . GLY A 1 73 ? 61.931 27.635 7.249 1.00 36.89 70 GLY A CA 1
ATOM 508 C C . GLY A 1 73 ? 63.279 28.252 7.555 1.00 36.93 70 GLY A C 1
ATOM 509 O O . GLY A 1 73 ? 64.001 28.647 6.644 1.00 36.88 70 GLY A O 1
ATOM 510 N N . LEU A 1 74 ? 63.617 28.354 8.835 1.00 36.90 71 LEU A N 1
ATOM 511 C CA . LEU A 1 74 ? 64.921 28.874 9.219 1.00 37.54 71 LEU A CA 1
ATOM 512 C C . LEU A 1 74 ? 66.056 27.931 8.810 1.00 38.12 71 LEU A C 1
ATOM 513 O O . LEU A 1 74 ? 67.140 28.398 8.476 1.00 37.89 71 LEU A O 1
ATOM 518 N N . GLU A 1 75 ? 65.796 26.622 8.816 1.00 38.60 72 GLU A N 1
ATOM 519 C CA . GLU A 1 75 ? 66.782 25.657 8.343 1.00 40.03 72 GLU A CA 1
ATOM 520 C C . GLU A 1 75 ? 67.148 25.918 6.889 1.00 39.73 72 GLU A C 1
ATOM 521 O O . GLU A 1 75 ? 68.325 25.935 6.548 1.00 39.86 72 GLU A O 1
ATOM 527 N N . ARG A 1 76 ? 66.148 26.135 6.038 1.00 39.52 73 ARG A N 1
ATOM 528 C CA . ARG A 1 76 ? 66.424 26.402 4.620 1.00 38.89 73 ARG A CA 1
ATOM 529 C C . ARG A 1 76 ? 67.033 27.765 4.364 1.00 38.88 73 ARG A C 1
ATOM 530 O O . ARG A 1 76 ? 67.861 27.916 3.452 1.00 38.82 73 ARG A O 1
ATOM 538 N N . LEU A 1 77 ? 66.622 28.759 5.156 1.00 38.58 74 LEU A N 1
ATOM 539 C CA . LEU A 1 77 ? 67.226 30.082 5.085 1.00 38.62 74 LEU A CA 1
ATOM 540 C C . LEU A 1 77 ? 68.725 29.971 5.409 1.00 39.15 74 LEU A C 1
ATOM 541 O O . LEU A 1 77 ? 69.565 30.496 4.680 1.00 39.40 74 LEU A O 1
ATOM 546 N N . ASP A 1 78 ? 69.039 29.285 6.501 1.00 39.51 75 ASP A N 1
ATOM 547 C CA . ASP A 1 78 ? 70.412 29.151 6.951 1.00 40.15 75 ASP A CA 1
ATOM 548 C C . ASP A 1 78 ? 71.207 28.350 5.929 1.00 40.47 75 ASP A C 1
ATOM 549 O O . ASP A 1 78 ? 72.348 28.682 5.637 1.00 40.16 75 ASP A O 1
ATOM 554 N N . ARG A 1 79 ? 70.582 27.307 5.382 1.00 40.75 76 ARG A N 1
ATOM 555 C CA . ARG A 1 79 ? 71.194 26.479 4.351 1.00 41.07 76 ARG A CA 1
ATOM 556 C C . ARG A 1 79 ? 71.614 27.297 3.129 1.00 40.80 76 ARG A C 1
ATOM 557 O O . ARG A 1 79 ? 72.718 27.121 2.623 1.00 41.00 76 ARG A O 1
ATOM 565 N N . TYR A 1 80 ? 70.761 28.202 2.662 1.00 40.28 77 TYR A N 1
ATOM 566 C CA . TYR A 1 80 ? 71.040 28.854 1.384 1.00 39.93 77 TYR A CA 1
ATOM 567 C C . TYR A 1 80 ? 71.438 30.305 1.463 1.00 40.17 77 TYR A C 1
ATOM 568 O O . TYR A 1 80 ? 71.733 30.901 0.430 1.00 40.18 77 TYR A O 1
ATOM 577 N N . TRP A 1 81 ? 71.461 30.875 2.671 1.00 40.63 78 TRP A N 1
ATOM 578 C CA . TRP A 1 81 ? 71.736 32.310 2.837 1.00 41.18 78 TRP A CA 1
ATOM 579 C C . TRP A 1 81 ? 72.674 32.659 4.001 1.00 42.77 78 TRP A C 1
ATOM 580 O O . TRP A 1 81 ? 72.222 32.859 5.131 1.00 42.64 78 TRP A O 1
ATOM 591 N N . PRO A 1 82 ? 73.996 32.719 3.722 1.00 44.23 79 PRO A N 1
ATOM 592 C CA . PRO A 1 82 ? 74.982 33.228 4.674 1.00 45.09 79 PRO A CA 1
ATOM 593 C C . PRO A 1 82 ? 74.535 34.568 5.263 1.00 45.86 79 PRO A C 1
ATOM 594 O O . PRO A 1 82 ? 74.668 34.789 6.464 1.00 46.43 79 PRO A O 1
ATOM 598 N N . GLN A 1 83 ? 74.005 35.442 4.412 1.00 46.30 80 GLN A N 1
ATOM 599 C CA . GLN A 1 83 ? 73.404 36.693 4.848 1.00 46.56 80 GLN A CA 1
ATOM 600 C C . GLN A 1 83 ? 71.980 36.784 4.269 1.00 46.55 80 GLN A C 1
ATOM 601 O O . GLN A 1 83 ? 71.814 36.844 3.041 1.00 46.36 80 GLN A O 1
ATOM 607 N N . PRO A 1 84 ? 70.951 36.774 5.149 1.00 46.46 81 PRO A N 1
ATOM 608 C CA . PRO A 1 84 ? 69.558 36.862 4.691 1.00 46.26 81 PRO A CA 1
ATOM 609 C C . PRO A 1 84 ? 69.339 38.089 3.815 1.00 46.24 81 PRO A C 1
ATOM 610 O O . PRO A 1 84 ? 69.875 39.168 4.118 1.00 46.53 81 PRO A O 1
ATOM 614 N N . PRO A 1 85 ? 68.572 37.937 2.719 1.00 46.12 82 PRO A N 1
ATOM 615 C CA . PRO A 1 85 ? 68.340 39.109 1.874 1.00 46.25 82 PRO A CA 1
ATOM 616 C C . PRO A 1 85 ? 67.498 40.171 2.587 1.00 46.42 82 PRO A C 1
ATOM 617 O O . PRO A 1 85 ? 66.872 39.876 3.608 1.00 46.19 82 PRO A O 1
ATOM 621 N N . GLN A 1 86 ? 67.509 41.399 2.065 1.00 46.68 83 GLN A N 1
ATOM 622 C CA . GLN A 1 86 ? 66.671 42.476 2.597 1.00 46.95 83 GLN A CA 1
ATOM 623 C C . GLN A 1 86 ? 65.207 42.262 2.215 1.00 45.88 83 GLN A C 1
ATOM 624 O O . GLN A 1 86 ? 64.835 42.379 1.039 1.00 46.13 83 GLN A O 1
ATOM 630 N N . GLN A 1 87 ? 64.387 41.946 3.211 1.00 44.31 84 GLN A N 1
ATOM 631 C CA . GLN A 1 87 ? 62.956 41.727 3.010 1.00 42.77 84 GLN A CA 1
ATOM 632 C C . GLN A 1 87 ? 62.284 41.750 4.371 1.00 42.28 84 GLN A C 1
ATOM 633 O O . GLN A 1 87 ? 62.954 41.682 5.396 1.00 41.91 84 GLN A O 1
ATOM 639 N N . THR A 1 88 ? 60.960 41.835 4.377 1.00 41.62 85 THR A N 1
ATOM 640 C CA . THR A 1 88 ? 60.197 41.864 5.618 1.00 41.01 85 THR A CA 1
ATOM 641 C C . THR A 1 88 ? 59.717 40.463 6.010 1.00 40.92 85 THR A C 1
ATOM 642 O O . THR A 1 88 ? 59.039 39.792 5.232 1.00 40.92 85 THR A O 1
ATOM 646 N N . TRP A 1 89 ? 60.100 40.014 7.202 1.00 40.64 86 TRP A N 1
ATOM 647 C CA . TRP A 1 89 ? 59.618 38.751 7.745 1.00 40.43 86 TRP A CA 1
ATOM 648 C C . TRP A 1 89 ? 58.372 38.990 8.575 1.00 40.77 86 TRP A C 1
ATOM 649 O O . TRP A 1 89 ? 58.328 39.901 9.396 1.00 40.75 86 TRP A O 1
ATOM 660 N N . CYS A 1 90 ? 57.364 38.152 8.363 1.00 40.81 87 CYS A N 1
ATOM 661 C CA . CYS A 1 90 ? 56.057 38.357 8.960 1.00 40.99 87 CYS A CA 1
ATOM 662 C C . CYS A 1 90 ? 55.576 37.087 9.603 1.00 41.25 87 CYS A C 1
ATOM 663 O O . CYS A 1 90 ? 55.915 35.982 9.180 1.00 41.27 87 CYS A O 1
ATOM 666 N N . SER A 1 91 ? 54.739 37.275 10.603 1.00 41.56 88 SER A N 1
ATOM 667 C CA . SER A 1 91 ? 54.219 36.201 11.392 1.00 42.36 88 SER A CA 1
ATOM 668 C C . SER A 1 91 ? 52.815 36.635 11.781 1.00 42.75 88 SER A C 1
ATOM 669 O O . SER A 1 91 ? 52.503 37.824 11.758 1.00 42.78 88 SER A O 1
ATOM 672 N N . VAL A 1 92 ? 51.971 35.678 12.127 1.00 44.00 89 VAL A N 1
ATOM 673 C CA . VAL A 1 92 ? 50.629 35.975 12.628 1.00 45.66 89 VAL A CA 1
ATOM 674 C C . VAL A 1 92 ? 50.622 36.263 14.150 1.00 46.33 89 VAL A C 1
ATOM 675 O O . VAL A 1 92 ? 49.816 37.053 14.651 1.00 46.97 89 VAL A O 1
ATOM 679 N N . GLY A 1 93 ? 51.526 35.634 14.886 1.00 46.59 90 GLY A N 1
ATOM 680 C CA . GLY A 1 93 ? 51.544 35.810 16.324 1.00 46.82 90 GLY A CA 1
ATOM 681 C C . GLY A 1 93 ? 52.926 36.127 16.831 1.00 46.84 90 GLY A C 1
ATOM 682 O O . GLY A 1 93 ? 53.910 36.072 16.074 1.00 46.93 90 GLY A O 1
ATOM 683 N N . ALA A 1 94 ? 52.993 36.441 18.123 1.00 46.63 91 ALA A N 1
ATOM 684 C CA . ALA A 1 94 ? 54.244 36.765 18.787 1.00 46.17 91 ALA A CA 1
ATOM 685 C C . ALA A 1 94 ? 55.109 35.524 18.950 1.00 45.69 91 ALA A C 1
ATOM 686 O O . ALA A 1 94 ? 56.332 35.596 18.848 1.00 46.21 91 ALA A O 1
ATOM 688 N N . ALA A 1 95 ? 54.468 34.388 19.190 1.00 45.00 92 ALA A N 1
ATOM 689 C CA . ALA A 1 95 ? 55.180 33.165 19.533 1.00 44.57 92 ALA A CA 1
ATOM 690 C C . ALA A 1 95 ? 55.954 32.601 18.344 1.00 44.07 92 ALA A C 1
ATOM 691 O O . ALA A 1 95 ? 57.020 32.008 18.513 1.00 44.60 92 ALA A O 1
ATOM 693 N N . THR A 1 96 ? 55.392 32.770 17.150 1.00 43.19 93 THR A N 1
ATOM 694 C CA . THR A 1 96 ? 56.034 32.380 15.912 1.00 42.03 93 THR A CA 1
ATOM 695 C C . THR A 1 96 ? 57.142 33.387 15.616 1.00 41.75 93 THR A C 1
ATOM 696 O O . THR A 1 96 ? 58.252 33.009 15.245 1.00 41.33 93 THR A O 1
ATOM 700 N N . ALA A 1 97 ? 56.837 34.667 15.810 1.00 41.49 94 ALA A N 1
ATOM 701 C CA . ALA A 1 97 ? 57.802 35.740 15.625 1.00 41.76 94 ALA A CA 1
ATOM 702 C C . ALA A 1 97 ? 59.097 35.526 16.415 1.00 42.17 94 ALA A C 1
ATOM 703 O O . ALA A 1 97 ? 60.187 35.790 15.893 1.00 42.14 94 ALA A O 1
ATOM 705 N N . ALA A 1 98 ? 58.974 35.041 17.653 1.00 42.31 95 ALA A N 1
ATOM 706 C CA . ALA A 1 98 ? 60.123 34.918 18.560 1.00 42.90 95 ALA A CA 1
ATOM 707 C C . ALA A 1 98 ? 61.141 33.867 18.116 1.00 42.89 95 ALA A C 1
ATOM 708 O O . ALA A 1 98 ? 62.340 34.028 18.335 1.00 42.83 95 ALA A O 1
ATOM 710 N N . ILE A 1 99 ? 60.666 32.806 17.472 1.00 43.13 96 ILE A N 1
ATOM 711 C CA . ILE A 1 99 ? 61.563 31.823 16.851 1.00 43.03 96 ILE A CA 1
ATOM 712 C C . ILE A 1 99 ? 62.419 32.482 15.764 1.00 43.39 96 ILE A C 1
ATOM 713 O O . ILE A 1 99 ? 63.627 32.229 15.661 1.00 43.45 96 ILE A O 1
ATOM 718 N N . LEU A 1 100 ? 61.797 33.356 14.979 1.00 43.27 97 LEU A N 1
ATOM 719 C CA . LEU A 1 100 ? 62.501 34.081 13.936 1.00 43.61 97 LEU A CA 1
ATOM 720 C C . LEU A 1 100 ? 63.423 35.129 14.539 1.00 43.96 97 LEU A C 1
ATOM 721 O O . LEU A 1 100 ? 64.549 35.325 14.066 1.00 43.64 97 LEU A O 1
ATOM 726 N N . GLU A 1 101 ? 62.927 35.793 15.582 1.00 44.48 98 GLU A N 1
ATOM 727 C CA . GLU A 1 101 ? 63.684 36.804 16.320 1.00 45.31 98 GLU A CA 1
ATOM 728 C C . GLU A 1 101 ? 64.929 36.236 16.991 1.00 44.96 98 GLU A C 1
ATOM 729 O O . GLU A 1 101 ? 65.961 36.889 17.013 1.00 44.85 98 GLU A O 1
ATOM 735 N N . ALA A 1 102 ? 64.823 35.016 17.516 1.00 45.09 99 ALA A N 1
ATOM 736 C CA . ALA A 1 102 ? 65.960 34.311 18.118 1.00 45.28 99 ALA A CA 1
ATOM 737 C C . ALA A 1 102 ? 67.071 34.065 17.089 1.00 45.62 99 ALA A C 1
ATOM 738 O O . ALA A 1 102 ? 68.254 34.046 17.435 1.00 45.80 99 ALA A O 1
ATOM 740 N N . TYR A 1 103 ? 66.681 33.896 15.827 1.00 45.34 100 TYR A N 1
ATOM 741 C CA . TYR A 1 103 ? 67.629 33.783 14.721 1.00 45.43 100 TYR A CA 1
ATOM 742 C C . TYR A 1 10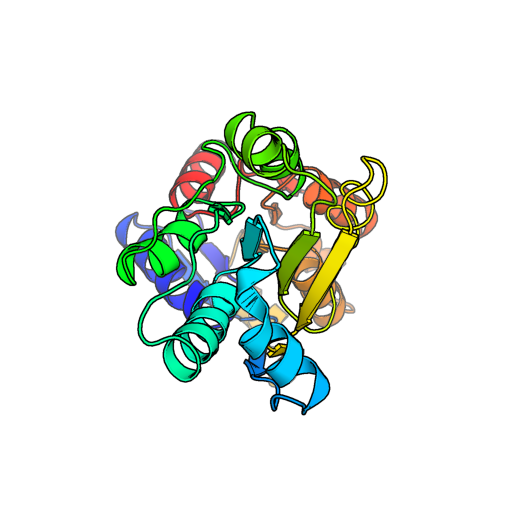3 ? 68.280 35.134 14.386 1.00 45.14 100 TYR A C 1
ATOM 743 O O . TYR A 1 103 ? 69.325 35.179 13.748 1.00 45.47 100 TYR A O 1
ATOM 752 N N . GLY A 1 104 ? 67.657 36.231 14.803 1.00 44.78 101 GLY A N 1
ATOM 753 C CA . GLY A 1 104 ? 68.217 37.559 14.560 1.00 44.37 101 GLY A CA 1
ATOM 754 C C . GLY A 1 104 ? 67.441 38.384 13.555 1.00 44.04 101 GLY A C 1
ATOM 755 O O . GLY A 1 104 ? 67.884 39.464 13.163 1.00 43.85 101 GLY A O 1
ATOM 756 N N . LEU A 1 105 ? 66.278 37.885 13.141 1.00 43.61 102 LEU A N 1
ATOM 757 C CA . LEU A 1 105 ? 65.429 38.624 12.206 1.00 43.62 102 LEU A CA 1
ATOM 758 C C . LEU A 1 105 ? 64.496 39.607 12.913 1.00 43.94 102 LEU A C 1
ATOM 759 O O . LEU A 1 105 ? 64.034 39.343 14.025 1.00 43.92 102 LEU A O 1
ATOM 764 N N . ASP A 1 106 ? 64.248 40.743 12.262 1.00 44.55 103 ASP A N 1
ATOM 765 C CA . ASP A 1 106 ? 63.163 41.657 12.645 1.00 45.43 103 ASP A CA 1
ATOM 766 C C . ASP A 1 106 ? 61.876 41.109 12.036 1.00 44.97 103 ASP A C 1
ATOM 767 O O . ASP A 1 106 ? 61.828 40.777 10.842 1.00 44.63 103 ASP A O 1
ATOM 772 N N . VAL A 1 107 ? 60.845 40.986 12.862 1.00 44.32 104 VAL A N 1
ATOM 773 C CA . VAL A 1 107 ? 59.600 40.377 12.423 1.00 43.76 104 VAL A CA 1
ATOM 774 C C . VAL A 1 107 ? 58.441 41.349 12.541 1.00 43.65 104 VAL A C 1
ATOM 775 O O . VAL A 1 107 ? 58.318 42.066 13.534 1.00 43.48 104 VAL A O 1
ATOM 779 N N . THR A 1 108 ? 57.601 41.366 11.510 1.00 43.49 105 THR A N 1
ATOM 780 C CA . THR A 1 108 ? 56.371 42.144 11.501 1.00 43.27 105 THR A CA 1
ATOM 781 C C . THR A 1 108 ? 55.224 41.226 11.883 1.00 43.41 105 THR A C 1
ATOM 782 O O . THR A 1 108 ? 55.033 40.180 11.276 1.00 43.85 105 THR A O 1
ATOM 786 N N . TYR A 1 109 ? 54.481 41.602 12.911 1.00 43.47 106 TYR A N 1
ATOM 787 C CA . TYR A 1 109 ? 53.353 40.804 13.363 1.00 44.04 106 TYR A CA 1
ATOM 788 C C . TYR A 1 109 ? 52.378 41.672 14.157 1.00 44.61 106 TYR A C 1
ATOM 789 O O . TYR A 1 109 ? 52.782 42.693 14.712 1.00 44.22 106 TYR A O 1
ATOM 798 N N . PRO A 1 110 ? 51.085 41.285 14.187 1.00 45.52 107 PRO A N 1
ATOM 799 C CA . PRO A 1 110 ? 50.113 42.032 14.980 1.00 46.68 107 PRO A CA 1
ATOM 800 C C . PRO A 1 110 ? 50.214 41.677 16.460 1.00 47.96 107 PRO A C 1
ATOM 801 O O . PRO A 1 110 ? 50.695 40.593 16.807 1.00 47.85 107 PRO A O 1
ATOM 805 N N . GLU A 1 111 ? 49.772 42.594 17.316 1.00 49.81 108 GLU A N 1
ATOM 806 C CA . GLU A 1 111 ? 49.820 42.389 18.764 1.00 51.50 108 GLU A CA 1
ATOM 807 C C . GLU A 1 111 ? 48.676 41.493 19.242 1.00 52.40 108 GLU A C 1
ATOM 808 O O . GLU A 1 111 ? 48.876 40.636 20.102 1.00 52.77 108 GLU A O 1
ATOM 814 N N . GLN A 1 112 ? 47.485 41.689 18.678 1.00 53.62 109 GLN A N 1
ATOM 815 C CA . GLN A 1 112 ? 46.312 40.884 19.043 1.00 54.61 109 GLN A CA 1
ATOM 816 C C . GLN A 1 112 ? 46.448 39.480 18.450 1.00 55.07 109 GLN A C 1
ATOM 817 O O . GLN A 1 112 ? 46.459 38.491 19.188 1.00 55.55 109 GLN A O 1
ATOM 823 N N . GLY A 1 113 ? 46.536 39.412 17.118 1.00 55.10 110 GLY A N 1
ATOM 824 C CA . GLY A 1 113 ? 47.160 38.284 16.412 1.00 54.92 110 GLY A CA 1
ATOM 825 C C . GLY A 1 113 ? 46.650 36.875 16.649 1.00 54.89 110 GLY A C 1
ATOM 826 O O . GLY A 1 113 ? 47.361 36.024 17.203 1.00 55.38 110 GLY A O 1
ATOM 827 N N . ASP A 1 114 ? 45.429 36.621 16.194 1.00 54.28 111 ASP A N 1
ATOM 828 C CA . ASP A 1 114 ? 44.800 35.316 16.328 1.00 53.77 111 ASP A CA 1
ATOM 829 C C . ASP A 1 114 ? 44.722 34.554 14.994 1.00 53.05 111 ASP A C 1
ATOM 830 O O . ASP A 1 114 ? 44.406 33.351 14.997 1.00 53.53 111 ASP A O 1
ATOM 835 N N . ASP A 1 115 ? 45.012 35.243 13.875 1.00 51.21 112 ASP A N 1
ATOM 836 C CA . ASP A 1 115 ? 44.594 34.803 12.535 1.00 48.91 112 ASP A CA 1
ATOM 837 C C . ASP A 1 115 ? 45.258 35.620 11.392 1.00 47.06 112 ASP A C 1
ATOM 838 O O . ASP A 1 115 ? 45.814 36.695 11.628 1.00 46.45 112 ASP A O 1
ATOM 843 N N . SER A 1 116 ? 45.192 35.091 10.163 1.00 44.48 113 SER A N 1
ATOM 844 C CA . SER A 1 116 ? 45.673 35.760 8.941 1.00 42.11 113 SER A CA 1
ATOM 845 C C . SER A 1 116 ? 45.142 37.188 8.757 1.00 40.59 113 SER A C 1
ATOM 846 O O . SER A 1 116 ? 45.872 38.069 8.306 1.00 38.79 113 SER A O 1
ATOM 849 N N . GLU A 1 117 ? 43.868 37.396 9.096 1.00 39.40 114 GLU A N 1
ATOM 850 C CA . GLU A 1 117 ? 43.225 38.709 8.981 1.00 38.96 114 GLU A CA 1
ATOM 851 C C . GLU A 1 117 ? 43.949 39.789 9.739 1.00 37.57 114 GLU A C 1
ATOM 852 O O . GLU A 1 117 ? 44.140 40.890 9.208 1.00 37.38 114 GLU A O 1
ATOM 858 N N . ALA A 1 118 ? 44.348 39.468 10.971 1.00 35.70 115 ALA A N 1
ATOM 859 C CA . ALA A 1 118 ? 45.076 40.401 11.813 1.00 34.52 115 ALA A CA 1
ATOM 860 C C . ALA A 1 118 ? 46.392 40.825 11.166 1.00 33.72 115 ALA A C 1
ATOM 861 O O . ALA A 1 118 ? 46.772 41.986 11.248 1.00 34.02 115 ALA A O 1
ATOM 863 N N . LEU A 1 119 ? 47.085 39.895 10.514 1.00 32.59 116 LEU A N 1
ATOM 864 C CA . LEU A 1 119 ? 48.308 40.251 9.815 1.00 31.79 116 LEU A CA 1
ATOM 865 C C . LEU A 1 119 ? 47.971 41.072 8.561 1.00 30.85 116 LEU A C 1
ATOM 866 O O . LEU A 1 119 ? 48.613 42.099 8.286 1.00 29.84 116 LEU A O 1
ATOM 871 N N . LEU A 1 120 ? 46.955 40.621 7.831 1.00 29.65 117 LEU A N 1
ATOM 872 C CA . LEU A 1 120 ? 46.582 41.244 6.560 1.00 29.98 117 LEU A CA 1
ATOM 873 C C . LEU A 1 120 ? 46.228 42.719 6.754 1.00 30.03 117 LEU A C 1
ATOM 874 O O . LEU A 1 120 ? 46.590 43.550 5.928 1.00 29.90 117 LEU A O 1
ATOM 879 N N . ALA A 1 121 ? 45.569 43.033 7.867 1.00 30.38 118 ALA A N 1
ATOM 880 C CA . ALA A 1 121 ? 45.108 44.399 8.151 1.00 31.49 118 ALA A CA 1
ATOM 881 C C . ALA A 1 121 ? 46.175 45.283 8.793 1.00 31.90 118 ALA A C 1
ATOM 882 O O . ALA A 1 121 ? 45.985 46.491 8.904 1.00 32.38 118 ALA A O 1
ATOM 884 N N . LEU A 1 122 ? 47.291 44.688 9.210 1.00 32.39 119 LEU A N 1
ATOM 885 C CA . LEU A 1 122 ? 48.346 45.436 9.900 1.00 33.06 119 LEU A CA 1
ATOM 886 C C . LEU A 1 122 ? 49.019 46.455 8.987 1.00 33.61 119 LEU A C 1
ATOM 887 O O . LEU A 1 122 ? 49.532 46.101 7.916 1.00 34.39 119 LEU A O 1
ATOM 892 N N . PRO A 1 123 ? 49.001 47.739 9.395 1.00 34.16 120 PRO A N 1
ATOM 893 C CA . PRO A 1 123 ? 49.599 48.788 8.552 1.00 34.43 120 PRO A CA 1
ATOM 894 C C . PRO A 1 123 ? 51.063 48.490 8.182 1.00 34.74 120 PRO A C 1
ATOM 895 O O . PRO A 1 123 ? 51.457 48.725 7.044 1.00 35.16 120 PRO A O 1
ATOM 899 N N . ALA A 1 124 ? 51.840 47.952 9.119 1.00 34.61 121 ALA A N 1
ATOM 900 C CA . ALA A 1 124 ? 53.239 47.580 8.841 1.00 35.13 121 ALA A CA 1
ATOM 901 C C . ALA A 1 124 ? 53.375 46.479 7.779 1.00 34.96 121 ALA A C 1
ATOM 902 O O . ALA A 1 124 ? 54.314 46.506 6.992 1.00 35.71 121 ALA A O 1
ATOM 904 N N . PHE A 1 125 ? 52.438 45.535 7.753 1.00 34.65 122 PHE A N 1
ATOM 905 C CA . PHE A 1 125 ? 52.407 44.512 6.714 1.00 34.86 122 PHE A CA 1
ATOM 906 C C . PHE A 1 125 ? 52.037 45.075 5.339 1.00 35.41 122 PHE A C 1
ATOM 907 O O . PHE A 1 125 ? 52.714 44.795 4.357 1.00 35.27 122 PHE A O 1
ATOM 915 N N . GLN A 1 126 ? 50.959 45.857 5.273 1.00 36.08 123 GLN A N 1
ATOM 916 C CA . GLN A 1 126 ? 50.548 46.507 4.028 1.00 36.95 123 GLN A CA 1
ATOM 917 C C . GLN A 1 126 ? 51.643 47.414 3.446 1.00 37.85 123 GLN A C 1
ATOM 918 O O . GLN A 1 126 ? 51.816 47.487 2.226 1.00 37.76 123 GLN A O 1
ATOM 924 N N . ASP A 1 127 ? 52.381 48.087 4.323 1.00 38.92 124 ASP A N 1
ATOM 925 C CA . ASP A 1 127 ? 53.513 48.917 3.910 1.00 40.43 124 ASP A CA 1
ATOM 926 C C . ASP A 1 127 ? 54.606 48.121 3.172 1.00 40.85 124 ASP A C 1
ATOM 927 O O . ASP A 1 127 ? 55.156 48.617 2.201 1.00 40.91 124 ASP A O 1
ATOM 932 N N . SER A 1 128 ? 54.907 46.897 3.619 1.00 41.30 125 SER A N 1
ATOM 933 C CA . SER A 1 128 ? 55.951 46.058 2.987 1.00 41.90 125 SER A CA 1
ATOM 934 C C . SER A 1 128 ? 55.621 45.664 1.546 1.00 42.36 125 SER A C 1
ATOM 935 O O . SER A 1 128 ? 56.507 45.297 0.778 1.00 42.78 125 SER A O 1
ATOM 938 N N . LEU A 1 129 ? 54.345 45.742 1.191 1.00 43.13 126 LEU A N 1
ATOM 939 C CA . LEU A 1 129 ? 53.874 45.421 -0.154 1.00 43.88 126 LEU A CA 1
ATOM 940 C C . LEU A 1 129 ? 54.014 46.596 -1.138 1.00 44.96 126 LEU A C 1
ATOM 941 O O . LEU A 1 129 ? 53.692 46.450 -2.321 1.00 44.79 126 LEU A O 1
ATOM 946 N N . ARG A 1 130 ? 54.478 47.749 -0.650 1.00 46.38 127 ARG A N 1
ATOM 947 C CA . ARG A 1 130 ? 54.502 48.994 -1.448 1.00 48.35 127 ARG A CA 1
ATOM 948 C C . ARG A 1 130 ? 55.703 49.023 -2.411 1.00 48.12 127 ARG A C 1
ATOM 949 O O . ARG A 1 130 ? 56.643 49.807 -2.262 1.00 48.60 127 ARG A O 1
ATOM 957 N N . VAL A 1 131 ? 55.642 48.163 -3.413 1.00 47.70 128 VAL A N 1
ATOM 958 C CA . VAL A 1 131 ? 56.791 47.817 -4.220 1.00 47.44 128 VAL A CA 1
ATOM 959 C C . VAL A 1 131 ? 56.267 47.528 -5.625 1.00 47.13 128 VAL A C 1
ATOM 960 O O . VAL A 1 131 ? 55.121 47.117 -5.775 1.00 47.22 128 VAL A O 1
ATOM 964 N N . HIS A 1 132 ? 57.077 47.777 -6.652 1.00 46.81 129 HIS A N 1
ATOM 965 C CA . HIS A 1 132 ? 56.708 47.398 -8.013 1.00 46.60 129 HIS A CA 1
ATOM 966 C C . HIS A 1 132 ? 56.642 45.871 -8.137 1.00 45.39 129 HIS A C 1
ATOM 967 O O . HIS A 1 132 ? 57.525 45.172 -7.637 1.00 45.39 129 HIS A O 1
ATOM 974 N N . ASP A 1 133 ? 55.606 45.368 -8.812 1.00 43.66 130 ASP A N 1
ATOM 975 C CA . ASP A 1 133 ? 55.388 43.921 -8.973 1.00 42.08 130 ASP A CA 1
ATOM 976 C C . ASP A 1 133 ? 55.642 43.126 -7.675 1.00 40.60 130 ASP A C 1
ATOM 977 O O . ASP A 1 133 ? 56.514 42.256 -7.646 1.00 40.36 130 ASP A O 1
ATOM 982 N N . PRO A 1 134 ? 54.872 43.419 -6.605 1.00 39.03 131 PRO A N 1
ATOM 983 C CA . PRO A 1 134 ? 55.128 42.800 -5.302 1.00 37.68 131 PRO A CA 1
ATOM 984 C C . PRO A 1 134 ? 54.934 41.283 -5.310 1.00 36.61 131 PRO A C 1
ATOM 985 O O . PRO A 1 134 ? 53.971 40.784 -5.885 1.00 36.20 131 PRO A O 1
ATOM 989 N N . LYS A 1 135 ? 55.872 40.558 -4.702 1.00 35.43 132 LYS A N 1
ATOM 990 C CA . LYS A 1 135 ? 55.757 39.100 -4.581 1.00 34.28 132 LYS A CA 1
ATOM 991 C C . LYS A 1 135 ? 55.946 38.694 -3.133 1.00 32.71 132 LYS A C 1
ATOM 992 O O . LYS A 1 135 ? 56.849 39.194 -2.456 1.00 31.80 132 LYS A O 1
ATOM 998 N N . VAL A 1 136 ? 55.099 37.782 -2.666 1.00 30.96 133 VAL A N 1
ATOM 999 C CA . VAL A 1 136 ? 55.164 37.330 -1.283 1.00 29.77 133 VAL A CA 1
ATOM 1000 C C . VAL A 1 136 ? 55.365 35.825 -1.237 1.00 29.54 133 VAL A C 1
ATOM 1001 O O . VAL A 1 136 ? 54.804 35.100 -2.046 1.00 29.27 133 VAL A O 1
ATOM 1005 N N . LEU A 1 137 ? 56.185 35.357 -0.306 1.00 29.19 134 LEU A N 1
ATOM 1006 C CA . LEU A 1 137 ? 56.340 33.932 -0.122 1.00 29.06 134 LEU A CA 1
ATOM 1007 C C . LEU A 1 137 ? 55.702 33.526 1.188 1.00 29.27 134 LEU A C 1
ATOM 1008 O O . LEU A 1 137 ? 56.011 34.102 2.229 1.00 29.69 134 LEU A O 1
ATOM 1013 N N . ILE A 1 138 ? 54.801 32.548 1.136 1.00 28.38 135 ILE A N 1
ATOM 1014 C CA . ILE A 1 138 ? 54.239 32.002 2.353 1.00 28.05 135 ILE A CA 1
ATOM 1015 C C . ILE A 1 138 ? 54.881 30.642 2.682 1.00 28.21 135 ILE A C 1
ATOM 1016 O O . ILE A 1 138 ? 54.790 29.684 1.905 1.00 27.21 135 ILE A O 1
ATOM 1021 N N . MET A 1 139 ? 55.522 30.585 3.845 1.00 28.43 136 MET A N 1
ATOM 1022 C CA . MET A 1 139 ? 56.097 29.362 4.380 1.00 29.43 136 MET A CA 1
ATOM 1023 C C . MET A 1 139 ? 55.068 28.669 5.275 1.00 29.69 136 MET A C 1
ATOM 1024 O O . MET A 1 139 ? 54.598 29.244 6.250 1.00 29.98 136 MET A O 1
ATOM 1029 N N . ARG A 1 140 ? 54.743 27.427 4.964 1.00 30.02 137 ARG A N 1
ATOM 1030 C CA . ARG A 1 140 ? 53.647 26.737 5.646 1.00 30.81 137 ARG A CA 1
ATOM 1031 C C . ARG A 1 140 ? 53.742 25.235 5.439 1.00 31.38 137 ARG A C 1
ATOM 1032 O O . ARG A 1 140 ? 54.744 24.746 4.924 1.00 30.95 137 ARG A O 1
ATOM 1040 N N . GLY A 1 141 ? 52.674 24.529 5.807 1.00 32.57 138 GLY A N 1
ATOM 1041 C CA . GLY A 1 141 ? 52.560 23.097 5.569 1.00 34.63 138 GLY A CA 1
ATOM 1042 C C . GLY A 1 141 ? 52.182 22.791 4.130 1.00 36.18 138 GLY A C 1
ATOM 1043 O O . GLY A 1 141 ? 52.150 23.686 3.280 1.00 36.03 138 GLY A O 1
ATOM 1044 N N . GLU A 1 142 ? 51.892 21.521 3.857 1.00 37.90 139 GLU A N 1
ATOM 1045 C CA . GLU A 1 142 ? 51.538 21.070 2.515 1.00 39.94 139 GLU A CA 1
ATOM 1046 C C . GLU A 1 142 ? 50.178 21.627 2.096 1.00 40.56 139 GLU A C 1
ATOM 1047 O O . GLU A 1 142 ? 49.948 21.932 0.920 1.00 41.20 139 GLU A O 1
ATOM 1053 N N . GLY A 1 143 ? 49.271 21.736 3.057 1.00 40.85 140 GLY A N 1
ATOM 1054 C CA . GLY A 1 143 ? 47.981 22.356 2.804 1.00 40.96 140 GLY A CA 1
ATOM 1055 C C . GLY A 1 143 ? 47.784 23.457 3.817 1.00 40.78 140 GLY A C 1
ATOM 1056 O O . GLY A 1 143 ? 48.619 23.643 4.710 1.00 41.27 140 GLY A O 1
ATOM 1057 N N . GLY A 1 144 ? 46.691 24.194 3.674 1.00 40.14 141 GLY A N 1
ATOM 1058 C CA . GLY A 1 144 ? 46.334 25.194 4.649 1.00 39.90 141 GLY A CA 1
ATOM 1059 C C . GLY A 1 144 ? 45.249 26.120 4.165 1.00 39.92 141 GLY A C 1
ATOM 1060 O O . GLY A 1 144 ? 44.593 25.869 3.153 1.00 39.73 141 GLY A O 1
ATOM 1061 N N . ARG A 1 145 ? 45.071 27.200 4.913 1.00 39.83 142 ARG A N 1
ATOM 1062 C CA . ARG A 1 145 ? 44.063 28.203 4.631 1.00 39.78 142 ARG A CA 1
ATOM 1063 C C . ARG A 1 145 ? 44.460 29.015 3.394 1.00 39.19 142 ARG A C 1
ATOM 1064 O O . ARG A 1 145 ? 45.600 29.461 3.282 1.00 39.12 142 ARG A O 1
ATOM 1072 N N . GLU A 1 146 ? 43.525 29.192 2.460 1.00 38.71 143 GLU A N 1
ATOM 1073 C CA . GLU A 1 146 ? 43.823 29.886 1.198 1.00 38.14 143 GLU A CA 1
ATOM 1074 C C . GLU A 1 146 ? 43.572 31.392 1.259 1.00 37.27 143 GLU A C 1
ATOM 1075 O O . GLU A 1 146 ? 43.942 32.122 0.339 1.00 37.24 143 GLU A O 1
ATOM 1081 N N . PHE A 1 147 ? 42.969 31.833 2.363 1.00 35.71 144 PHE A N 1
ATOM 1082 C CA . PHE A 1 147 ? 42.585 33.214 2.601 1.00 34.45 144 PHE A CA 1
ATOM 1083 C C . PHE A 1 147 ? 43.675 34.250 2.295 1.00 33.94 144 PHE A C 1
ATOM 1084 O O . PHE A 1 147 ? 43.422 35.209 1.562 1.00 33.86 144 PHE A O 1
ATOM 1092 N N . LEU A 1 148 ? 44.864 34.080 2.870 1.00 32.46 145 LEU A N 1
ATOM 1093 C CA . LEU A 1 148 ? 45.887 35.110 2.753 1.00 32.13 145 LEU A CA 1
ATOM 1094 C C . LEU A 1 148 ? 46.340 35.275 1.306 1.00 31.84 145 LEU A C 1
ATOM 1095 O O . LEU A 1 148 ? 46.404 36.397 0.793 1.00 31.35 145 LEU A O 1
ATOM 1100 N N . ALA A 1 149 ? 46.630 34.150 0.656 1.00 31.69 146 ALA A N 1
ATOM 1101 C CA . ALA A 1 149 ? 47.008 34.138 -0.759 1.00 31.64 146 ALA A CA 1
ATOM 1102 C C . ALA A 1 149 ? 45.936 34.796 -1.631 1.00 31.26 146 ALA A C 1
ATOM 1103 O O . ALA A 1 149 ? 46.234 35.687 -2.414 1.00 31.11 146 ALA A O 1
ATOM 1105 N N . GLU A 1 150 ? 44.697 34.334 -1.490 1.00 31.22 147 GLU A N 1
ATOM 1106 C CA . GLU A 1 150 ? 43.559 34.884 -2.227 1.00 31.18 147 GLU A CA 1
ATOM 1107 C C . GLU A 1 150 ? 43.469 36.407 -2.069 1.00 30.38 147 GLU A C 1
ATOM 1108 O O . GLU A 1 150 ? 43.334 37.125 -3.064 1.00 30.33 147 GLU A O 1
ATOM 1114 N N . ARG A 1 151 ? 43.573 36.888 -0.827 1.00 29.28 148 ARG A N 1
ATOM 1115 C CA A ARG A 1 151 ? 43.455 38.316 -0.523 0.50 28.74 148 ARG A CA 1
ATOM 1116 C CA B ARG A 1 151 ? 43.430 38.315 -0.557 0.50 29.01 148 ARG A CA 1
ATOM 1117 C C . ARG A 1 151 ? 44.614 39.115 -1.103 1.00 28.78 148 ARG A C 1
ATOM 1118 O O . ARG A 1 151 ? 44.422 40.201 -1.672 1.00 28.53 148 ARG A O 1
ATOM 1133 N N . LEU A 1 152 ? 45.826 38.584 -0.942 1.00 28.73 149 LEU A N 1
ATOM 1134 C CA . LEU A 1 152 ? 47.021 39.231 -1.499 1.00 29.21 149 LEU A CA 1
ATOM 1135 C C . LEU A 1 152 ? 46.930 39.347 -3.017 1.00 29.54 149 LEU A C 1
ATOM 1136 O O . LEU A 1 152 ? 47.241 40.406 -3.581 1.00 29.25 149 LEU A O 1
ATOM 1141 N N . ARG A 1 153 ? 46.467 38.281 -3.673 1.00 29.74 150 ARG A N 1
ATOM 1142 C CA . ARG A 1 153 ? 46.329 38.308 -5.131 1.00 30.72 150 ARG A CA 1
ATOM 1143 C C . ARG A 1 153 ? 45.312 39.365 -5.555 1.00 30.40 150 ARG A C 1
ATOM 1144 O O . ARG A 1 153 ? 45.528 40.068 -6.540 1.00 30.80 150 ARG A O 1
ATOM 1152 N N . GLY A 1 154 ? 44.240 39.504 -4.777 1.00 30.12 151 GLY A N 1
ATOM 1153 C CA . GLY A 1 154 ? 43.204 40.496 -5.046 1.00 29.77 151 GLY A CA 1
ATOM 1154 C C . GLY A 1 154 ? 43.749 41.914 -5.074 1.00 29.70 151 GLY A C 1
ATOM 1155 O O . GLY A 1 154 ? 43.249 42.746 -5.821 1.00 29.76 151 GLY A O 1
ATOM 1156 N N . GLN A 1 155 ? 44.774 42.192 -4.267 1.00 29.81 152 GLN A N 1
ATOM 1157 C CA . GLN A 1 155 ? 45.426 43.512 -4.300 1.00 30.10 152 GLN A CA 1
ATOM 1158 C C . GLN A 1 155 ? 46.611 43.590 -5.260 1.00 29.84 152 GLN A C 1
ATOM 1159 O O . GLN A 1 155 ? 47.373 44.559 -5.263 1.00 29.86 152 GLN A O 1
ATOM 1165 N N . GLY A 1 156 ? 46.731 42.572 -6.109 1.00 30.47 153 GLY A N 1
ATOM 1166 C CA . GLY A 1 156 ? 47.733 42.566 -7.175 1.00 30.72 153 GLY A CA 1
ATOM 1167 C C . GLY A 1 156 ? 49.096 42.032 -6.768 1.00 30.96 153 GLY A C 1
ATOM 1168 O O . GLY A 1 156 ? 50.072 42.220 -7.490 1.00 30.63 153 GLY A O 1
ATOM 1169 N N . VAL A 1 157 ? 49.163 41.380 -5.610 1.00 31.17 154 VAL A N 1
ATOM 1170 C CA . VAL A 1 157 ? 50.397 40.755 -5.137 1.00 31.56 154 VAL A CA 1
ATOM 1171 C C . VAL A 1 157 ? 50.483 39.304 -5.614 1.00 32.52 154 VAL A C 1
ATOM 1172 O O . VAL A 1 157 ? 49.537 38.534 -5.451 1.00 32.83 154 VAL A O 1
ATOM 1176 N N . GLN A 1 158 ? 51.618 38.924 -6.189 1.00 32.78 155 GLN A N 1
ATOM 1177 C CA . GLN A 1 158 ? 51.833 37.527 -6.562 1.00 33.65 155 GLN A CA 1
ATOM 1178 C C . GLN A 1 158 ? 52.217 36.699 -5.326 1.00 32.62 155 GLN A C 1
ATOM 1179 O O . GLN A 1 158 ? 53.009 37.156 -4.491 1.00 32.68 155 GLN A O 1
ATOM 1185 N N . VAL A 1 159 ? 51.647 35.499 -5.202 1.00 31.50 156 VAL A N 1
ATOM 1186 C CA . VAL A 1 159 ? 51.863 34.676 -4.005 1.00 30.59 156 VAL A CA 1
ATOM 1187 C C . VAL A 1 159 ? 52.307 33.242 -4.302 1.00 30.50 156 VAL A C 1
ATOM 1188 O O . VAL A 1 159 ? 51.578 32.455 -4.941 1.00 30.45 156 VAL A O 1
ATOM 1192 N N . ASP A 1 160 ? 53.494 32.915 -3.800 1.00 29.95 157 ASP A N 1
ATOM 1193 C CA . ASP A 1 160 ? 54.043 31.559 -3.843 1.00 29.97 157 ASP A CA 1
ATOM 1194 C C . ASP A 1 160 ? 54.022 30.917 -2.471 1.00 29.71 157 ASP A C 1
ATOM 1195 O O . ASP A 1 160 ? 54.237 31.578 -1.458 1.00 29.36 157 ASP A O 1
ATOM 1200 N N . TYR A 1 161 ? 53.796 29.612 -2.465 1.00 29.64 158 TYR A N 1
ATOM 1201 C CA . TYR A 1 161 ? 53.873 28.811 -1.266 1.00 30.03 158 TYR A CA 1
ATOM 1202 C C . TYR A 1 161 ? 55.173 28.018 -1.227 1.00 30.31 158 TYR A C 1
ATOM 1203 O O . TYR A 1 161 ? 55.643 27.514 -2.262 1.00 30.52 158 TYR A O 1
ATOM 1212 N N . LEU A 1 162 ? 55.752 27.921 -0.033 1.00 29.72 159 LEU A N 1
ATOM 1213 C CA . LEU A 1 162 ? 56.805 26.975 0.225 1.00 29.84 159 LEU A CA 1
ATOM 1214 C C . LEU A 1 162 ? 56.328 26.011 1.292 1.00 29.71 159 LEU A C 1
ATOM 1215 O O . LEU A 1 162 ? 56.404 26.335 2.478 1.00 30.48 159 LEU A O 1
ATOM 1220 N N . PRO A 1 163 ? 55.825 24.825 0.881 1.00 29.54 160 PRO A N 1
ATOM 1221 C CA . PRO A 1 163 ? 55.447 23.805 1.865 1.00 29.56 160 PRO A CA 1
ATOM 1222 C C . PRO A 1 163 ? 56.686 23.208 2.541 1.00 29.83 160 PRO A C 1
ATOM 1223 O O . PRO A 1 163 ? 57.649 22.886 1.864 1.00 29.42 160 PRO A O 1
ATOM 1227 N N . LEU A 1 164 ? 56.668 23.084 3.869 1.00 30.33 161 LEU A N 1
ATOM 1228 C CA . LEU A 1 164 ? 57.861 22.655 4.609 1.00 30.82 161 LEU A CA 1
ATOM 1229 C C . LEU A 1 164 ? 57.680 21.313 5.310 1.00 31.53 161 LEU A C 1
ATOM 1230 O O . LEU A 1 164 ? 58.656 20.643 5.662 1.00 31.38 161 LEU A O 1
ATOM 1235 N N . TYR A 1 165 ? 56.423 20.928 5.497 1.00 31.89 162 TYR A N 1
ATOM 1236 C CA . TYR A 1 165 ? 56.080 19.753 6.249 1.00 33.24 162 TYR A CA 1
ATOM 1237 C C . TYR A 1 165 ? 54.703 19.302 5.829 1.00 34.69 162 TYR A C 1
ATOM 1238 O O . TYR A 1 165 ? 53.967 20.047 5.191 1.00 34.57 162 TYR A O 1
ATOM 1247 N N . ARG A 1 166 ? 54.373 18.066 6.173 1.00 36.79 163 ARG A N 1
ATOM 1248 C CA . ARG A 1 166 ? 53.031 17.546 6.026 1.00 39.28 163 ARG A CA 1
ATOM 1249 C C . ARG A 1 166 ? 52.493 17.324 7.434 1.00 40.03 163 ARG A C 1
ATOM 1250 O O . ARG A 1 166 ? 53.246 17.001 8.356 1.00 40.42 163 ARG A O 1
ATOM 1258 N N . ARG A 1 167 ? 51.201 17.531 7.613 1.00 41.11 164 ARG A N 1
ATOM 1259 C CA . ARG A 1 167 ? 50.568 17.245 8.893 1.00 42.30 164 ARG A CA 1
ATOM 1260 C C . ARG A 1 167 ? 49.809 15.930 8.805 1.00 42.85 164 ARG A C 1
ATOM 1261 O O . ARG A 1 167 ? 49.039 15.698 7.867 1.00 43.24 164 ARG A O 1
ATOM 1269 N N . ARG A 1 168 ? 50.050 15.058 9.768 1.00 43.27 165 ARG A N 1
ATOM 1270 C CA . ARG A 1 168 ? 49.440 13.741 9.758 1.00 44.30 165 ARG A CA 1
ATOM 1271 C C . ARG A 1 168 ? 48.920 13.423 11.162 1.00 44.15 165 ARG A C 1
ATOM 1272 O O . ARG A 1 168 ? 49.468 13.910 12.166 1.00 44.10 165 ARG A O 1
ATOM 1280 N N . ALA A 1 169 ? 47.856 12.629 11.229 1.00 43.97 166 ALA A N 1
ATOM 1281 C CA . ALA A 1 169 ? 47.322 12.161 12.512 1.00 43.81 166 ALA A CA 1
ATOM 1282 C C . ALA A 1 169 ? 48.223 11.066 13.081 1.00 43.89 166 ALA A C 1
ATOM 1283 O O . ALA A 1 169 ? 48.439 10.051 12.420 1.00 43.95 166 ALA A O 1
ATOM 1285 N N . PRO A 1 170 ? 48.766 11.265 14.305 1.00 43.92 167 PRO A N 1
ATOM 1286 C CA . PRO A 1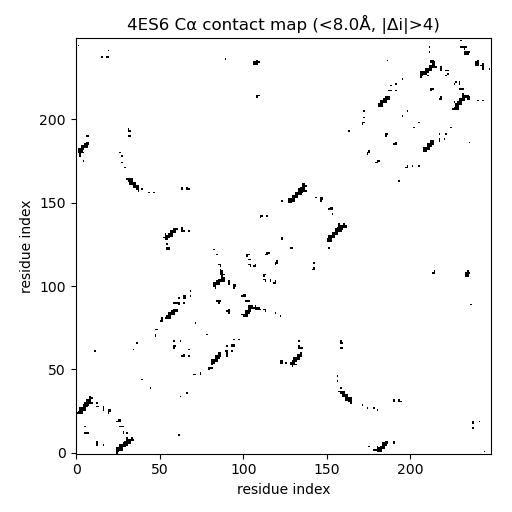 170 ? 49.570 10.206 14.912 1.00 43.69 167 PRO A CA 1
ATOM 1287 C C . PRO A 1 170 ? 48.715 8.960 15.118 1.00 43.49 167 PRO A C 1
ATOM 1288 O O . PRO A 1 170 ? 47.484 9.054 15.176 1.00 43.30 167 PRO A O 1
ATOM 1292 N N . ASP A 1 171 ? 49.352 7.801 15.188 1.00 43.48 168 ASP A N 1
ATOM 1293 C CA . ASP A 1 171 ? 48.611 6.566 15.412 1.00 43.71 168 ASP A CA 1
ATOM 1294 C C . ASP A 1 171 ? 48.602 6.273 16.902 1.00 43.28 168 ASP A C 1
ATOM 1295 O O . ASP A 1 171 ? 49.653 6.117 17.522 1.00 43.99 168 ASP A O 1
ATOM 1300 N N . TYR A 1 172 ? 47.412 6.240 17.481 1.00 42.54 169 TYR A N 1
ATOM 1301 C CA . TYR A 1 172 ? 47.276 5.964 18.906 1.00 41.59 169 TYR A CA 1
ATOM 1302 C C . TYR A 1 172 ? 46.599 4.623 19.081 1.00 40.81 169 TYR A C 1
ATOM 1303 O O . TYR A 1 172 ? 45.832 4.204 18.198 1.00 40.53 169 TYR A O 1
ATOM 1312 N N . PRO A 1 173 ? 46.878 3.941 20.210 1.00 40.11 170 PRO A N 1
ATOM 1313 C CA . PRO A 1 173 ? 46.059 2.784 20.537 1.00 39.97 170 PRO A CA 1
ATOM 1314 C C . PRO A 1 173 ? 44.588 3.178 20.507 1.00 39.44 170 PRO A C 1
ATOM 1315 O O . PRO A 1 173 ? 44.240 4.340 20.749 1.00 39.36 170 PRO A O 1
ATOM 1319 N N . ALA A 1 174 ? 43.748 2.210 20.176 1.00 39.26 171 ALA A N 1
ATOM 1320 C CA . ALA A 1 174 ? 42.316 2.393 20.073 1.00 38.67 171 ALA A CA 1
ATOM 1321 C C . ALA A 1 174 ? 41.765 2.989 21.366 1.00 38.41 171 ALA A C 1
ATOM 1322 O O . ALA A 1 174 ? 42.149 2.557 22.458 1.00 38.43 171 ALA A O 1
ATOM 1324 N N . GLY A 1 175 ? 40.900 3.998 21.242 1.00 37.74 172 GLY A N 1
ATOM 1325 C CA . GLY A 1 175 ? 40.244 4.625 22.401 1.00 37.25 172 GLY A CA 1
ATOM 1326 C C . GLY A 1 175 ? 41.078 5.604 23.237 1.00 36.93 172 GLY A C 1
ATOM 1327 O O . GLY A 1 175 ? 40.624 6.076 24.282 1.00 36.74 172 GLY A O 1
ATOM 1328 N N . GLU A 1 176 ? 42.287 5.926 22.775 1.00 35.90 173 GLU A N 1
ATOM 1329 C CA . GLU A 1 176 ? 43.178 6.827 23.511 1.00 35.34 173 GLU A CA 1
ATOM 1330 C C . GLU A 1 176 ? 42.531 8.157 23.963 1.00 34.34 173 GLU A C 1
ATOM 1331 O O . GLU A 1 176 ? 42.694 8.579 25.104 1.00 33.81 173 GLU A O 1
ATOM 1337 N N . LEU A 1 177 ? 41.795 8.804 23.067 1.00 33.74 174 LEU A N 1
ATOM 1338 C CA . LEU A 1 177 ? 41.185 10.102 23.357 1.00 32.97 174 LEU A CA 1
ATOM 1339 C C . LEU A 1 177 ? 40.173 10.012 24.493 1.00 33.10 174 LEU A C 1
ATOM 1340 O O . LEU A 1 177 ? 40.241 10.768 25.461 1.00 32.63 174 LEU A O 1
ATOM 1345 N N . LEU A 1 178 ? 39.235 9.079 24.364 1.00 33.27 175 LEU A N 1
ATOM 1346 C CA . LEU A 1 178 ? 38.209 8.891 25.377 1.00 33.71 175 LEU A CA 1
ATOM 1347 C C . LEU A 1 178 ? 38.814 8.419 26.694 1.00 33.16 175 LEU A C 1
ATOM 1348 O O . LEU A 1 178 ? 38.422 8.898 27.760 1.00 33.63 175 LEU A O 1
ATOM 1353 N N . ALA A 1 179 ? 39.777 7.502 26.617 1.00 32.77 176 ALA A N 1
ATOM 1354 C CA . ALA A 1 179 ? 40.488 7.026 27.810 1.00 32.57 176 ALA A CA 1
ATOM 1355 C C . ALA A 1 179 ? 41.152 8.170 28.563 1.00 32.16 176 ALA A C 1
ATOM 1356 O O . ALA A 1 179 ? 41.130 8.197 29.787 1.00 32.15 176 ALA A O 1
ATOM 1358 N N . ARG A 1 180 ? 41.763 9.097 27.827 1.00 31.68 177 ARG A N 1
ATOM 1359 C CA . ARG A 1 180 ? 42.434 10.252 28.448 1.00 31.82 177 ARG A CA 1
ATOM 1360 C C . ARG A 1 180 ? 41.461 11.199 29.164 1.00 31.04 177 ARG A C 1
ATOM 1361 O O . ARG A 1 180 ? 41.656 11.553 30.317 1.00 30.62 177 ARG A O 1
ATOM 1369 N N . VAL A 1 181 ? 40.399 11.576 28.469 1.00 31.13 178 VAL A N 1
ATOM 1370 C CA . VAL A 1 181 ? 39.339 12.411 29.029 1.00 31.15 178 VAL A CA 1
ATOM 1371 C C . VAL A 1 181 ? 38.741 11.798 30.320 1.00 31.78 178 VAL A C 1
ATOM 1372 O O . VAL A 1 181 ? 38.548 12.504 31.323 1.00 32.54 178 VAL A O 1
ATOM 1376 N N . ARG A 1 182 ? 38.461 10.493 30.294 1.00 31.75 179 ARG A N 1
ATOM 1377 C CA . ARG A 1 182 ? 37.904 9.793 31.453 1.00 32.20 179 ARG A CA 1
ATOM 1378 C C . ARG A 1 182 ? 38.929 9.644 32.578 1.00 32.30 179 ARG A C 1
ATOM 1379 O O . ARG A 1 182 ? 38.674 10.070 33.695 1.00 31.80 179 ARG A O 1
ATOM 1387 N N . ALA A 1 183 ? 40.088 9.061 32.271 1.00 32.53 180 ALA A N 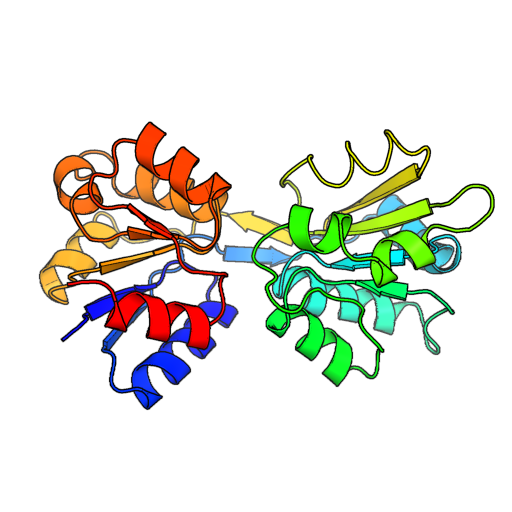1
ATOM 1388 C CA . ALA A 1 183 ? 41.079 8.746 33.290 1.00 33.81 180 ALA A CA 1
ATOM 1389 C C . ALA A 1 183 ? 41.663 9.980 33.974 1.00 34.73 180 ALA A C 1
ATOM 1390 O O . ALA A 1 183 ? 41.938 9.956 35.179 1.00 35.09 180 ALA A O 1
ATOM 1392 N N . GLU A 1 184 ? 41.862 11.050 33.204 1.00 35.55 181 GLU A N 1
ATOM 1393 C CA . GLU A 1 184 ? 42.500 12.264 33.730 1.00 36.59 181 GLU A CA 1
ATOM 1394 C C . GLU A 1 184 ? 41.466 13.270 34.198 1.00 36.14 181 GLU A C 1
ATOM 1395 O O . GLU A 1 184 ? 41.819 14.389 34.562 1.00 36.37 181 GLU A O 1
ATOM 1401 N N . ARG A 1 185 ? 40.197 12.862 34.178 1.00 35.70 182 ARG A N 1
ATOM 1402 C CA . ARG A 1 185 ? 39.070 13.720 34.545 1.00 35.76 182 ARG A CA 1
ATOM 1403 C C . ARG A 1 185 ? 39.166 15.109 33.892 1.00 34.90 182 ARG A C 1
ATOM 1404 O O . ARG A 1 185 ? 39.097 16.128 34.561 1.00 34.52 182 ARG A O 1
ATOM 1412 N N . LEU A 1 186 ? 39.346 15.125 32.574 1.00 34.58 183 LEU A N 1
ATOM 1413 C CA . LEU A 1 186 ? 39.529 16.372 31.854 1.00 34.04 183 LEU A CA 1
ATOM 1414 C C . LEU A 1 186 ? 38.201 17.081 31.763 1.00 33.83 183 LEU A C 1
ATOM 1415 O O . LEU A 1 186 ? 37.169 16.461 31.534 1.00 33.84 183 LEU A O 1
ATOM 1420 N N . ASN A 1 187 ? 38.225 18.382 31.997 1.00 33.86 184 ASN A N 1
ATOM 1421 C CA . ASN A 1 187 ? 37.001 19.167 31.943 1.00 34.12 184 ASN A CA 1
ATOM 1422 C C . ASN A 1 187 ? 37.076 20.274 30.881 1.00 33.97 184 ASN A C 1
ATOM 1423 O O . ASN A 1 187 ? 36.200 21.147 30.822 1.00 34.51 184 ASN A O 1
ATOM 1428 N N . GLY A 1 188 ? 38.112 20.206 30.034 1.00 33.13 185 GLY A N 1
ATOM 1429 C CA . GLY A 1 188 ? 38.307 21.162 28.945 1.00 31.66 185 GLY A CA 1
ATOM 1430 C C . GLY A 1 188 ? 39.230 20.668 27.848 1.00 30.83 185 GLY A C 1
ATOM 1431 O O . GLY A 1 188 ? 40.145 19.887 28.085 1.00 30.73 185 GLY A O 1
ATOM 1432 N N . LEU A 1 189 ? 38.984 21.138 26.638 1.00 30.44 186 LEU A N 1
ATOM 1433 C CA . LEU A 1 189 ? 39.771 20.769 25.477 1.00 30.02 186 LEU A CA 1
ATOM 1434 C C . LEU A 1 189 ? 40.319 22.037 24.840 1.00 30.21 186 LEU A C 1
ATOM 1435 O O . LEU A 1 189 ? 39.620 23.045 24.753 1.00 29.79 186 LEU A O 1
ATOM 1440 N N . VAL A 1 190 ? 41.570 21.978 24.393 1.00 30.52 187 VAL A N 1
ATOM 1441 C CA . VAL A 1 190 ? 42.206 23.089 23.677 1.00 30.27 187 VAL A CA 1
ATOM 1442 C C . VAL A 1 190 ? 42.522 22.589 22.284 1.00 30.53 187 VAL A C 1
ATOM 1443 O O . VAL A 1 190 ? 43.068 21.505 22.148 1.00 31.44 187 VAL A O 1
ATOM 1447 N N . VAL A 1 191 ? 42.109 23.335 21.261 1.00 30.87 188 VAL A N 1
ATOM 1448 C CA . VAL A 1 191 ? 42.612 23.166 19.891 1.00 31.14 188 VAL A CA 1
ATOM 1449 C C . VAL A 1 191 ? 43.220 24.495 19.448 1.00 32.08 188 VAL A C 1
ATOM 1450 O O . VAL A 1 191 ? 42.844 25.567 19.946 1.00 32.30 188 VAL A O 1
ATOM 1454 N N . SER A 1 192 ? 44.147 24.432 18.506 1.00 32.29 189 SER A N 1
ATOM 1455 C CA . SER A 1 192 ? 44.879 25.616 18.111 1.00 32.95 189 SER A CA 1
ATOM 1456 C C . SER A 1 192 ? 44.755 25.886 16.617 1.00 33.28 189 SER A C 1
ATOM 1457 O O . SER A 1 192 ? 45.429 26.783 16.100 1.00 33.74 189 SER A O 1
ATOM 1460 N N . SER A 1 193 ? 43.917 25.107 15.930 1.00 33.49 190 SER A N 1
ATOM 1461 C CA . SER A 1 193 ? 43.710 25.254 14.489 1.00 33.85 190 SER A CA 1
ATOM 1462 C C . SER A 1 193 ? 42.481 24.493 14.019 1.00 34.19 190 SER A C 1
ATOM 1463 O O . SER A 1 193 ? 41.968 23.614 14.721 1.00 33.96 190 SER A O 1
ATOM 1466 N N . GLY A 1 194 ? 42.039 24.809 12.804 1.00 34.47 191 GLY A N 1
ATOM 1467 C CA . GLY A 1 194 ? 40.909 24.129 12.192 1.00 34.96 191 GLY A CA 1
ATOM 1468 C C . GLY A 1 194 ? 41.194 22.682 11.858 1.00 35.84 191 GLY A C 1
ATOM 1469 O O . GLY A 1 194 ? 40.325 21.823 12.024 1.00 36.29 191 GLY A O 1
ATOM 1470 N N . GLN A 1 195 ? 42.410 22.401 11.386 1.00 36.54 192 GLN A N 1
ATOM 1471 C CA . GLN A 1 195 ? 42.818 21.026 11.127 1.00 37.23 192 GLN A CA 1
ATOM 1472 C C . GLN A 1 195 ? 42.847 20.230 12.445 1.00 37.14 192 GLN A C 1
ATOM 1473 O O . GLN A 1 195 ? 42.383 19.085 12.504 1.00 36.89 192 GLN A O 1
ATOM 1479 N N . GLY A 1 196 ? 43.381 20.838 13.504 1.00 36.99 193 GLY A N 1
ATOM 1480 C CA . GLY A 1 196 ? 43.374 20.197 14.823 1.00 37.32 193 GLY A CA 1
ATOM 1481 C C . GLY A 1 196 ? 41.961 19.898 15.294 1.00 37.53 193 GLY A C 1
ATOM 1482 O O . GLY A 1 196 ? 41.677 18.816 15.790 1.00 37.25 193 GLY A O 1
ATOM 1483 N N . LEU A 1 197 ? 41.067 20.866 15.113 1.00 38.38 194 LEU A N 1
ATOM 1484 C CA . LEU A 1 197 ? 39.657 20.701 15.451 1.00 39.27 194 LEU A CA 1
ATOM 1485 C C . LEU A 1 197 ? 38.978 19.585 14.650 1.00 39.78 194 LEU A C 1
ATOM 1486 O O . LEU A 1 197 ? 38.210 18.800 15.210 1.00 40.13 194 LEU A O 1
ATOM 1491 N N . GLN A 1 198 ? 39.274 19.516 13.350 1.00 40.57 195 GLN A N 1
ATOM 1492 C CA . GLN A 1 198 ? 38.831 18.413 12.480 1.00 41.25 195 GLN A CA 1
ATOM 1493 C C . GLN A 1 198 ? 39.341 17.045 12.932 1.00 41.38 195 GLN A C 1
ATOM 1494 O O . GLN A 1 198 ? 38.575 16.081 12.984 1.00 41.76 195 GLN A O 1
ATOM 1500 N N . ASN A 1 199 ? 40.631 16.955 13.248 1.00 41.19 196 ASN A N 1
ATOM 1501 C CA . ASN A 1 199 ? 41.198 15.703 13.736 1.00 41.18 196 ASN A CA 1
ATOM 1502 C C . ASN A 1 199 ? 40.543 15.267 15.042 1.00 41.18 196 ASN A C 1
ATOM 1503 O O . ASN A 1 199 ? 40.328 14.081 15.250 1.00 40.91 196 ASN A O 1
ATOM 1508 N N . LEU A 1 200 ? 40.196 16.231 15.896 1.00 41.46 197 LEU A N 1
ATOM 1509 C CA . LEU A 1 200 ? 39.522 15.937 17.163 1.00 42.00 197 LEU A CA 1
ATOM 1510 C C . LEU A 1 200 ? 38.151 15.311 16.945 1.00 42.95 197 LEU A C 1
ATOM 1511 O O . LEU A 1 200 ? 37.798 14.327 17.587 1.00 42.82 197 LEU A O 1
ATOM 1516 N N . TYR A 1 201 ? 37.385 15.900 16.033 1.00 44.40 198 TYR A N 1
ATOM 1517 C CA . TYR A 1 201 ? 36.082 15.382 15.654 1.00 45.49 198 TYR A CA 1
ATOM 1518 C C . TYR A 1 201 ? 36.216 13.971 15.078 1.00 45.71 198 TYR A C 1
ATOM 1519 O O . TYR A 1 201 ? 35.501 13.068 15.499 1.00 45.56 198 TYR A O 1
ATOM 1528 N N . GLN A 1 202 ? 37.156 13.781 14.153 1.00 46.41 199 GLN A N 1
ATOM 1529 C CA . GLN A 1 202 ? 37.401 12.459 13.551 1.00 47.62 199 GLN A CA 1
ATOM 1530 C C . GLN A 1 202 ? 37.810 11.398 14.569 1.00 47.62 199 GLN A C 1
ATOM 1531 O O . GLN A 1 202 ? 37.390 10.242 14.463 1.00 47.80 199 GLN A O 1
ATOM 1537 N N . LEU A 1 203 ? 38.645 11.783 15.534 1.00 47.42 200 LEU A N 1
ATOM 1538 C CA . LEU A 1 203 ? 39.117 10.841 16.548 1.00 47.50 200 LEU A CA 1
ATOM 1539 C C . LEU A 1 203 ? 38.037 10.593 17.597 1.00 47.67 200 LEU A C 1
ATOM 1540 O O . LEU A 1 203 ? 37.887 9.470 18.074 1.00 48.03 200 LEU A O 1
ATOM 1545 N N . ALA A 1 204 ? 37.274 11.630 17.939 1.00 47.63 201 ALA A N 1
ATOM 1546 C CA . ALA A 1 204 ? 36.135 11.458 18.841 1.00 48.18 201 ALA A CA 1
ATOM 1547 C C . ALA A 1 204 ? 35.144 10.429 18.303 1.00 48.53 201 ALA A C 1
ATOM 1548 O O . ALA A 1 204 ? 34.566 9.669 19.079 1.00 48.55 201 ALA A O 1
ATOM 1550 N N . ALA A 1 205 ? 34.966 10.410 16.978 1.00 49.10 202 ALA A N 1
ATOM 1551 C CA . ALA A 1 205 ? 34.090 9.453 16.295 1.00 49.58 202 ALA A CA 1
ATOM 1552 C C . ALA A 1 205 ? 32.742 9.358 16.999 1.00 49.89 202 ALA A C 1
ATOM 1553 O O . ALA A 1 205 ? 32.081 10.376 17.204 1.00 50.03 202 ALA A O 1
ATOM 1555 N N . ALA A 1 206 ? 32.371 8.147 17.407 1.00 50.37 203 ALA A N 1
ATOM 1556 C CA . ALA A 1 206 ? 31.081 7.886 18.056 1.00 50.99 203 ALA A CA 1
ATOM 1557 C C . ALA A 1 206 ? 30.931 8.505 19.455 1.00 51.09 203 ALA A C 1
ATOM 1558 O O . ALA A 1 206 ? 29.814 8.625 19.972 1.00 51.57 203 ALA A O 1
ATOM 1560 N N . ASP A 1 207 ? 32.047 8.904 20.064 1.00 50.99 204 ASP A N 1
ATOM 1561 C CA . ASP A 1 207 ? 32.016 9.511 21.406 1.00 50.57 204 ASP A CA 1
ATOM 1562 C C . ASP A 1 207 ? 31.962 11.032 21.369 1.00 50.10 204 ASP A C 1
ATOM 1563 O O . ASP A 1 207 ? 32.014 11.696 22.415 1.00 49.62 204 ASP A O 1
ATOM 1568 N N . TRP A 1 208 ? 31.837 11.571 20.159 1.00 49.58 205 TRP A N 1
ATOM 1569 C CA . TRP A 1 208 ? 31.718 13.010 19.964 1.00 49.28 205 TRP A CA 1
ATOM 1570 C C . TRP A 1 208 ? 30.595 13.677 20.772 1.00 48.75 205 TRP A C 1
ATOM 1571 O O . TRP A 1 208 ? 30.794 14.771 21.293 1.00 49.11 205 TRP A O 1
ATOM 1582 N N . PRO A 1 209 ? 29.416 13.030 20.895 1.00 48.39 206 PRO A N 1
ATOM 1583 C CA . PRO A 1 209 ? 28.396 13.670 21.743 1.00 47.67 206 PRO A CA 1
ATOM 1584 C C . PRO A 1 209 ? 28.890 13.959 23.165 1.00 46.83 206 PRO A C 1
ATOM 1585 O O . PRO A 1 209 ? 28.574 15.014 23.727 1.00 46.56 206 PRO A O 1
ATOM 1589 N N . GLU A 1 210 ? 29.663 13.028 23.730 1.00 45.83 207 GLU A N 1
ATOM 1590 C CA . GLU A 1 210 ? 30.262 13.198 25.060 1.00 44.76 207 GLU A CA 1
ATOM 1591 C C . GLU A 1 210 ? 31.417 14.215 25.038 1.00 43.99 207 GLU A C 1
ATOM 1592 O O . GLU A 1 210 ? 31.501 15.098 25.896 1.00 43.75 207 GLU A O 1
ATOM 1598 N N . ILE A 1 211 ? 32.307 14.073 24.065 1.00 42.86 208 ILE A N 1
ATOM 1599 C CA . ILE A 1 211 ? 33.538 14.857 24.040 1.00 42.43 208 ILE A CA 1
ATOM 1600 C C . ILE A 1 211 ? 33.219 16.306 23.653 1.00 42.09 208 ILE A C 1
ATOM 1601 O O . ILE A 1 211 ? 33.711 17.252 24.283 1.00 41.70 208 ILE A O 1
ATOM 1606 N N . GLY A 1 212 ? 32.337 16.460 22.665 1.00 41.83 209 GLY A N 1
ATOM 1607 C CA . GLY A 1 212 ? 31.876 17.772 22.204 1.00 41.50 209 GLY A CA 1
ATOM 1608 C C . GLY A 1 212 ? 31.150 18.598 23.245 1.00 41.51 209 GLY A C 1
ATOM 1609 O O . GLY A 1 212 ? 30.910 19.797 23.033 1.00 41.86 209 GLY A O 1
ATOM 1610 N N . ARG A 1 213 ? 30.807 17.961 24.367 1.00 41.01 210 ARG A N 1
ATOM 1611 C CA . ARG A 1 213 ? 30.113 18.596 25.489 1.00 41.02 210 ARG A CA 1
ATOM 1612 C C . ARG A 1 213 ? 31.030 19.542 26.274 1.00 40.49 210 ARG A C 1
ATOM 1613 O O . ARG A 1 213 ? 30.586 20.540 26.856 1.00 40.81 210 ARG A O 1
ATOM 1621 N N . LEU A 1 214 ? 32.317 19.219 26.304 1.00 39.66 211 LEU A N 1
ATOM 1622 C CA . LEU A 1 214 ? 33.257 19.938 27.165 1.00 38.43 211 LEU A CA 1
ATOM 1623 C C . LEU A 1 214 ? 33.595 21.316 26.615 1.00 37.45 211 LEU A C 1
ATOM 1624 O O . LEU A 1 214 ? 33.595 21.512 25.405 1.00 37.60 211 LEU A O 1
ATOM 1629 N N . PRO A 1 215 ? 33.884 22.276 27.507 1.00 36.66 212 PRO A N 1
ATOM 1630 C CA . PRO A 1 215 ? 34.427 23.548 27.074 1.00 35.86 212 PRO A CA 1
ATOM 1631 C C . PRO A 1 215 ? 35.556 23.331 26.065 1.00 35.67 212 PRO A C 1
ATOM 1632 O O . PRO A 1 215 ? 36.507 22.586 26.353 1.00 35.28 212 PRO A O 1
ATOM 1636 N N . LEU A 1 216 ? 35.417 23.945 24.886 1.00 34.93 213 LEU A N 1
ATOM 1637 C CA . LEU A 1 216 ? 36.381 23.828 23.807 1.00 34.31 213 LEU A CA 1
ATOM 1638 C C . LEU A 1 216 ? 37.000 25.191 23.549 1.00 34.11 213 LEU A C 1
ATOM 1639 O O . LEU A 1 216 ? 36.329 26.098 23.058 1.00 34.18 213 LEU A O 1
ATOM 1644 N N . PHE A 1 217 ? 38.275 25.336 23.896 1.00 33.05 214 PHE A N 1
ATOM 1645 C CA . PHE A 1 217 ? 38.983 26.592 23.739 1.00 32.77 214 PHE A CA 1
ATOM 1646 C C . PHE A 1 217 ? 39.646 26.689 22.360 1.00 32.96 214 PHE A C 1
ATOM 1647 O O . PHE A 1 217 ? 40.559 25.916 22.042 1.00 33.43 214 PHE A O 1
ATOM 1655 N N . VAL A 1 218 ? 39.163 27.633 21.551 1.00 32.40 215 VAL A N 1
ATOM 1656 C CA . VAL A 1 218 ? 39.602 27.820 20.162 1.00 31.69 215 VAL A CA 1
ATOM 1657 C C . VAL A 1 218 ? 40.334 29.156 20.037 1.00 31.50 215 VAL A C 1
ATOM 1658 O O . VAL A 1 218 ? 40.071 30.081 20.807 1.00 30.85 215 VAL A O 1
ATOM 1662 N N . PRO A 1 219 ? 41.288 29.243 19.094 1.00 31.58 216 PRO A N 1
ATOM 1663 C CA . PRO A 1 219 ? 42.090 30.468 18.973 1.00 32.03 216 PRO A CA 1
ATOM 1664 C C . PRO A 1 219 ? 41.377 31.665 18.308 1.00 32.38 216 PRO A C 1
ATOM 1665 O O . PRO A 1 219 ? 41.775 32.812 18.547 1.00 33.55 216 PRO A O 1
ATOM 1669 N N . SER A 1 220 ? 40.352 31.425 17.490 1.00 31.73 217 SER A N 1
ATOM 1670 C CA . SER A 1 220 ? 39.799 32.511 16.673 1.00 30.97 217 SER A CA 1
ATOM 1671 C C . SER A 1 220 ? 38.299 32.375 16.406 1.00 30.49 217 SER A C 1
ATOM 1672 O O . SER A 1 220 ? 37.732 31.299 16.628 1.00 30.37 217 SER A O 1
ATOM 1675 N N . PRO A 1 221 ? 37.657 33.463 15.903 1.00 30.56 218 PRO A N 1
ATOM 1676 C CA . PRO A 1 221 ? 36.238 33.387 15.457 1.00 30.66 218 PRO A CA 1
ATOM 1677 C C . PRO A 1 221 ? 35.985 32.333 14.367 1.00 30.58 218 PRO A C 1
ATOM 1678 O O . PRO A 1 221 ? 34.979 31.626 14.420 1.00 30.08 218 PRO A O 1
ATOM 1682 N N . ARG A 1 222 ? 36.890 32.225 13.396 1.00 31.07 219 ARG A N 1
ATOM 1683 C CA . ARG A 1 222 ? 36.752 31.237 12.315 1.00 31.92 219 ARG A CA 1
ATOM 1684 C C . A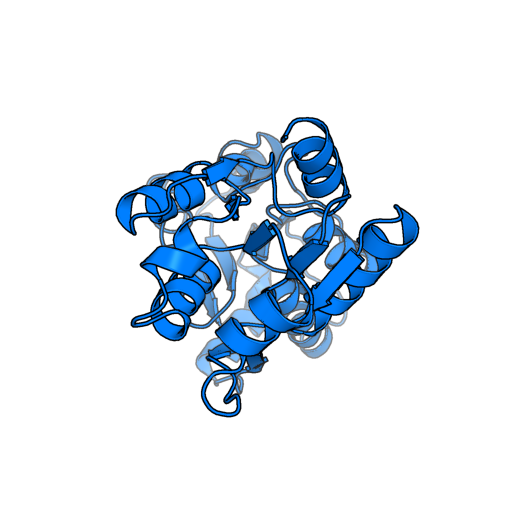RG A 1 222 ? 36.680 29.804 12.874 1.00 32.10 219 ARG A C 1
ATOM 1685 O O . ARG A 1 222 ? 35.776 29.045 12.543 1.00 32.13 219 ARG A O 1
ATOM 1693 N N . VAL A 1 223 ? 37.640 29.450 13.724 1.00 32.34 220 VAL A N 1
ATOM 1694 C CA . VAL A 1 223 ? 37.661 28.130 14.346 1.00 32.72 220 VAL A CA 1
ATOM 1695 C C . VAL A 1 223 ? 36.446 27.942 15.264 1.00 33.24 220 VAL A C 1
ATOM 1696 O O . VAL A 1 223 ? 35.914 26.833 15.353 1.00 32.90 220 VAL A O 1
ATOM 1700 N N . ALA A 1 224 ? 35.984 29.027 15.900 1.00 33.92 221 ALA A N 1
ATOM 1701 C CA . ALA A 1 224 ? 34.772 28.972 16.737 1.00 35.42 221 ALA A CA 1
ATOM 1702 C C . ALA A 1 224 ? 33.553 28.582 15.916 1.00 36.18 221 ALA A C 1
ATOM 1703 O O . ALA A 1 224 ? 32.767 27.724 16.338 1.00 36.43 221 ALA A O 1
ATOM 1705 N N . GLU A 1 225 ? 33.429 29.184 14.728 1.00 36.98 222 GLU A N 1
ATOM 1706 C CA . GLU A 1 225 ? 32.376 28.838 13.767 1.00 37.49 222 GLU A CA 1
ATOM 1707 C C . GLU A 1 225 ? 32.495 27.401 13.270 1.00 37.59 222 GLU A C 1
ATOM 1708 O O . GLU A 1 225 ? 31.496 26.674 13.230 1.00 37.58 222 GLU A O 1
ATOM 1714 N N . MET A 1 226 ? 33.707 26.989 12.899 1.00 37.85 223 MET A N 1
ATOM 1715 C CA . MET A 1 226 ? 33.951 25.599 12.494 1.00 39.02 223 MET A CA 1
ATOM 1716 C C . MET A 1 226 ? 33.477 24.609 13.580 1.00 39.40 223 MET A C 1
ATOM 1717 O O . MET A 1 226 ? 32.870 23.574 13.267 1.00 39.77 223 MET A O 1
ATOM 1722 N N . ALA A 1 227 ? 33.749 24.939 14.842 1.00 39.65 224 ALA A N 1
ATOM 1723 C CA . ALA A 1 227 ? 33.354 24.103 15.985 1.00 40.72 224 ALA A CA 1
ATOM 1724 C C . ALA A 1 227 ? 31.833 23.984 16.198 1.00 41.52 224 ALA A C 1
ATOM 1725 O O . ALA A 1 227 ? 31.337 22.884 16.426 1.00 41.25 224 ALA A O 1
ATOM 1727 N N . ARG A 1 228 ? 31.103 25.103 16.112 1.00 43.23 225 ARG A N 1
ATOM 1728 C CA . ARG A 1 228 ? 29.619 25.093 16.166 1.00 44.69 225 ARG A CA 1
ATOM 1729 C C . ARG A 1 228 ? 29.005 24.233 15.075 1.00 45.28 225 ARG A C 1
ATOM 1730 O O . ARG A 1 228 ? 28.033 23.513 15.307 1.00 45.48 225 ARG A O 1
ATOM 1738 N N . GLU A 1 229 ? 29.592 24.322 13.885 1.00 46.16 226 GLU A N 1
ATOM 1739 C CA . GLU A 1 229 ? 29.146 23.591 12.718 1.00 46.80 226 GLU A CA 1
ATOM 1740 C C . GLU A 1 229 ? 29.261 22.087 12.948 1.00 47.51 226 GLU A C 1
ATOM 1741 O O . GLU A 1 229 ? 28.463 21.294 12.406 1.00 47.51 226 GLU A O 1
ATOM 1747 N N . LEU A 1 230 ? 30.257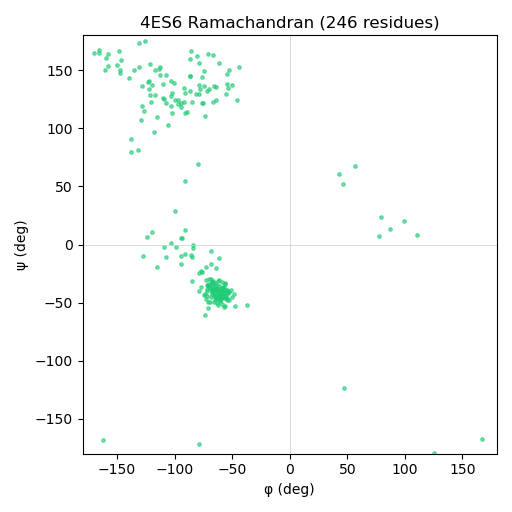 21.700 13.749 1.00 47.79 227 LEU A N 1
ATOM 1748 C CA . LEU A 1 230 ? 30.519 20.290 14.047 1.00 47.81 227 LEU A CA 1
ATOM 1749 C C . LEU A 1 230 ? 29.697 19.757 15.210 1.00 47.88 227 LEU A C 1
ATOM 1750 O O . LEU A 1 230 ? 29.705 18.561 15.477 1.00 48.15 227 LEU A O 1
ATOM 1755 N N . GLY A 1 231 ? 29.006 20.647 15.907 1.00 47.85 228 GLY A N 1
ATOM 1756 C CA . GLY A 1 231 ? 28.141 20.241 16.999 1.00 48.41 228 GLY A CA 1
ATOM 1757 C C . GLY A 1 231 ? 28.741 20.391 18.387 1.00 48.61 228 GLY A C 1
ATOM 1758 O O . GLY A 1 231 ? 28.271 19.750 19.336 1.00 48.58 228 GLY A O 1
ATOM 1759 N N . ALA A 1 232 ? 29.770 21.232 18.510 1.00 48.22 229 ALA A N 1
ATOM 1760 C CA . ALA A 1 232 ? 30.370 21.504 19.805 1.00 48.15 229 ALA A CA 1
ATOM 1761 C C . ALA A 1 232 ? 29.497 22.493 20.563 1.00 48.24 229 ALA A C 1
ATOM 1762 O O . ALA A 1 232 ? 29.138 23.555 20.033 1.00 48.73 229 ALA A O 1
ATOM 1764 N N . GLN A 1 233 ? 29.181 22.147 21.807 1.00 47.94 230 GLN A N 1
ATOM 1765 C CA . GLN A 1 233 ? 28.103 22.790 22.559 1.00 47.75 230 GLN A CA 1
ATOM 1766 C C . GLN A 1 233 ? 28.583 23.923 23.451 1.00 47.31 230 GLN A C 1
ATOM 1767 O O . GLN A 1 233 ? 27.795 24.763 23.896 1.00 47.43 230 GLN A O 1
ATOM 1773 N N . ARG A 1 234 ? 29.885 23.953 23.703 1.00 46.55 231 ARG A N 1
ATOM 1774 C CA . ARG A 1 234 ? 30.474 24.934 24.593 1.00 45.91 231 ARG A CA 1
ATOM 1775 C C . ARG A 1 234 ? 31.775 25.448 23.997 1.00 44.61 231 ARG A C 1
ATOM 1776 O O . ARG A 1 234 ? 32.869 25.023 24.390 1.00 44.42 231 ARG A O 1
ATOM 1784 N N . VAL A 1 235 ? 31.642 26.372 23.056 1.00 42.82 232 VAL A N 1
ATOM 1785 C CA . VAL A 1 235 ? 32.764 26.859 22.272 1.00 41.77 232 VAL A CA 1
ATOM 1786 C C . VAL A 1 235 ? 33.254 28.184 22.826 1.00 41.54 232 VAL A C 1
ATOM 1787 O O . VAL A 1 235 ? 32.479 29.128 22.950 1.00 40.69 232 VAL A O 1
ATOM 1791 N N . ILE A 1 236 ? 34.542 28.240 23.160 1.00 41.32 233 ILE A N 1
ATOM 1792 C CA . ILE A 1 236 ? 35.125 29.413 23.810 1.00 41.87 233 ILE A CA 1
ATOM 1793 C C . ILE A 1 236 ? 36.268 30.019 22.984 1.00 42.08 233 ILE A C 1
ATOM 1794 O O . ILE A 1 236 ? 37.249 29.352 22.661 1.00 41.81 233 ILE A O 1
ATOM 1799 N N . ASP A 1 237 ? 36.108 31.297 22.661 1.00 42.38 234 ASP A N 1
ATOM 1800 C CA . ASP A 1 237 ? 36.998 32.024 21.786 1.00 42.93 234 ASP A CA 1
ATOM 1801 C C . ASP A 1 237 ? 38.057 32.656 22.648 1.00 42.96 234 ASP A C 1
ATOM 1802 O O . ASP A 1 237 ? 37.759 33.527 23.468 1.00 43.19 234 ASP A O 1
ATOM 1807 N N . CYS A 1 238 ? 39.288 32.190 22.496 1.00 42.96 235 CYS A N 1
ATOM 1808 C CA . CYS A 1 238 ? 40.418 32.816 23.159 1.00 43.64 235 CYS A CA 1
ATOM 1809 C C . CYS A 1 238 ? 40.879 33.923 22.230 1.00 44.97 235 CYS A C 1
ATOM 1810 O O . CYS A 1 238 ? 40.586 33.912 21.026 1.00 45.55 235 CYS A O 1
ATOM 1813 N N . ARG A 1 239 ? 41.599 34.901 22.735 1.00 46.12 236 ARG A N 1
ATOM 1814 C CA . ARG A 1 239 ? 41.954 35.975 21.808 1.00 47.33 236 ARG A CA 1
ATOM 1815 C C . ARG A 1 239 ? 43.305 35.649 21.156 1.00 47.14 236 ARG A C 1
ATOM 1816 O O . ARG A 1 239 ? 44.246 36.446 21.213 1.00 48.10 236 ARG A O 1
ATOM 1824 N N . GLY A 1 240 ? 43.388 34.464 20.545 1.00 46.44 237 GLY A N 1
ATOM 1825 C CA . GLY A 1 240 ? 44.661 33.929 20.054 1.00 45.56 237 GLY A CA 1
ATOM 1826 C C . GLY A 1 240 ? 45.039 32.540 20.561 1.00 45.22 237 GLY A C 1
ATOM 1827 O O . GLY A 1 240 ? 44.296 31.921 21.340 1.00 45.31 237 GLY A O 1
ATOM 1828 N N . ALA A 1 241 ? 46.205 32.054 20.131 1.00 44.49 238 ALA A N 1
ATOM 1829 C CA . ALA A 1 241 ? 46.651 30.686 20.444 1.00 43.95 238 ALA A CA 1
ATOM 1830 C C . ALA A 1 241 ? 47.716 30.600 21.530 1.00 43.77 238 ALA A C 1
ATOM 1831 O O . ALA A 1 241 ? 48.180 29.499 21.851 1.00 44.39 238 ALA A O 1
ATOM 1833 N N . SER A 1 242 ? 48.100 31.742 22.098 1.00 42.58 239 SER A N 1
ATOM 1834 C CA . SER A 1 242 ? 49.202 31.798 23.054 1.00 41.69 239 SER A CA 1
ATOM 1835 C C . SER A 1 242 ? 48.749 31.371 24.448 1.00 40.90 239 SER A C 1
ATOM 1836 O O . SER A 1 242 ? 47.557 31.381 24.743 1.00 40.74 239 SER A O 1
ATOM 1839 N N . ALA A 1 243 ? 49.707 31.026 25.308 1.00 39.93 240 ALA A N 1
ATOM 1840 C CA . ALA A 1 243 ? 49.404 30.649 26.699 1.00 39.17 240 ALA A CA 1
ATOM 1841 C C . ALA A 1 243 ? 48.709 31.725 27.536 1.00 38.42 240 ALA A C 1
ATOM 1842 O O . ALA A 1 243 ? 47.762 31.406 28.257 1.00 38.24 240 ALA A O 1
ATOM 1844 N N . PRO A 1 244 ? 49.190 32.997 27.480 1.00 38.43 241 PRO A N 1
ATOM 1845 C CA . PRO A 1 244 ? 48.510 34.062 28.249 1.00 38.16 241 PRO A CA 1
ATOM 1846 C C . PRO A 1 244 ? 47.059 34.224 27.826 1.00 37.86 241 PRO A C 1
ATOM 1847 O O . PRO A 1 244 ? 46.176 34.380 28.670 1.00 39.17 241 PRO A O 1
ATOM 1851 N N . ALA A 1 245 ? 46.817 34.158 26.526 1.00 37.75 242 ALA A N 1
ATOM 1852 C CA . ALA A 1 245 ? 45.469 34.216 25.979 1.00 37.60 242 ALA A CA 1
ATOM 1853 C C . ALA A 1 245 ? 44.626 33.074 26.537 1.00 37.55 242 ALA A C 1
ATOM 1854 O O . ALA A 1 245 ? 43.476 33.294 26.955 1.00 37.49 242 ALA A O 1
ATOM 1856 N N . LEU A 1 246 ? 45.202 31.866 26.577 1.00 36.89 243 LEU A N 1
ATOM 1857 C CA . LEU A 1 246 ? 44.492 30.728 27.151 1.00 36.56 243 LEU A CA 1
ATOM 1858 C C . LEU A 1 246 ? 44.188 30.937 28.641 1.00 36.75 243 LEU A C 1
ATOM 1859 O O . LEU A 1 246 ? 43.065 30.700 29.073 1.00 35.55 243 LEU A O 1
ATOM 1864 N N . LEU A 1 247 ? 45.170 31.411 29.415 1.00 37.95 244 LEU A N 1
ATOM 1865 C CA . LEU A 1 247 ? 44.931 31.722 30.837 1.00 39.17 244 LEU A CA 1
ATOM 1866 C C . LEU A 1 247 ? 43.786 32.712 31.078 1.00 40.00 244 LEU A C 1
ATOM 1867 O O . LEU A 1 247 ? 42.943 32.491 31.952 1.00 40.79 244 LEU A O 1
ATOM 1872 N N . ALA A 1 248 ? 43.756 33.801 30.310 1.00 40.93 245 ALA A N 1
ATOM 1873 C CA . ALA A 1 248 ? 42.698 34.815 30.456 1.00 41.40 245 ALA A CA 1
ATOM 1874 C C . ALA A 1 248 ? 41.326 34.245 30.101 1.00 41.48 245 ALA A C 1
ATOM 1875 O O . ALA A 1 248 ? 40.330 34.546 30.764 1.00 42.20 245 ALA A O 1
ATOM 1877 N N . ALA A 1 249 ? 41.291 33.398 29.075 1.00 41.79 246 ALA A N 1
ATOM 1878 C CA . ALA A 1 249 ? 40.077 32.688 28.669 1.00 41.83 246 ALA A CA 1
ATOM 1879 C C . ALA A 1 249 ? 39.603 31.657 29.708 1.00 42.44 246 ALA A C 1
ATOM 1880 O O . ALA A 1 249 ? 38.395 31.457 29.880 1.00 42.29 246 ALA A O 1
ATOM 1882 N N . LEU A 1 250 ? 40.548 31.024 30.403 1.00 42.98 247 LEU A N 1
ATOM 1883 C CA . LEU A 1 250 ? 40.227 30.084 31.473 1.00 43.94 247 LEU A CA 1
ATOM 1884 C C . LEU A 1 250 ? 39.606 30.796 32.670 1.00 45.07 247 LEU A C 1
ATOM 1885 O O . LEU A 1 250 ? 38.615 30.335 33.231 1.00 45.09 247 LEU A O 1
ATOM 1890 N N . THR A 1 251 ? 40.199 31.918 33.056 1.00 46.98 248 THR A N 1
ATOM 1891 C CA . THR A 1 251 ? 39.648 32.760 34.117 1.00 49.24 248 THR A CA 1
ATOM 1892 C C . THR A 1 251 ? 38.194 33.171 33.853 1.00 50.23 248 THR A C 1
ATOM 1893 O O . THR A 1 251 ? 37.333 33.048 34.738 1.00 50.42 248 THR A O 1
ATOM 1897 N N . SER A 1 252 ? 37.921 33.632 32.636 1.00 51.33 249 SER A N 1
ATOM 1898 C CA . SER A 1 252 ? 36.587 34.103 32.280 1.00 52.79 249 SER A CA 1
ATOM 1899 C C . SER A 1 252 ? 35.562 32.973 32.201 1.00 54.09 249 SER A C 1
ATOM 1900 O O . SER A 1 252 ? 34.405 33.165 32.583 1.00 54.65 249 SER A O 1
ATOM 1903 N N . ALA A 1 253 ? 35.975 31.805 31.705 1.00 55.32 250 ALA A N 1
ATOM 1904 C CA . ALA A 1 253 ? 35.082 30.647 31.607 1.00 56.50 250 ALA A CA 1
ATOM 1905 C C . ALA A 1 253 ? 34.780 30.068 32.995 1.00 57.59 250 ALA A C 1
ATOM 1906 O O . ALA A 1 253 ? 35.494 30.376 33.966 1.00 57.66 250 ALA A O 1
ATOM 1908 N N . ALA A 1 254 ? 33.731 29.241 33.078 1.00 58.73 251 ALA A N 1
ATOM 1909 C CA . ALA A 1 254 ? 33.213 28.702 34.356 1.00 59.93 251 ALA A CA 1
ATOM 1910 C C . ALA A 1 254 ? 34.041 29.117 35.588 1.00 60.51 251 ALA A C 1
ATOM 1911 O O . ALA A 1 254 ? 35.117 28.567 35.877 1.00 61.03 251 ALA A O 1
#

InterPro domains:
  IPR003754 Tetrapyrrole biosynthesis, uroporphyrinogen III synthase [PF02602] (17-243)
  IPR003754 Tetrapyrrole biosynthesis, uroporphyrinogen III synthase [cd06578] (7-233)
  IPR036108 Tetrapyrrole biosynthesis, uroporphyrinogen III synthase superfamily [G3DSA:3.40.50.10090] (6-245)
  IPR036108 Tetrapyrrole biosynthesis, uroporphyrinogen III synthase superfamily [G3DSA:3.40.50.10090] (35-169)
  IPR036108 Tetrapyrrole biosynthesis, uroporphyrinogen III synthase superfamily [SSF69618] (3-249)
  IPR039793 Uroporphyrinogen-III synthase [PTHR38042] (5-249)

Foldseek 3Di:
DAEEEEAAEDVVQVVLCVLCVVVVHHYDYDHFKYWAFDDQDPVLLVCLLVVQLAQEE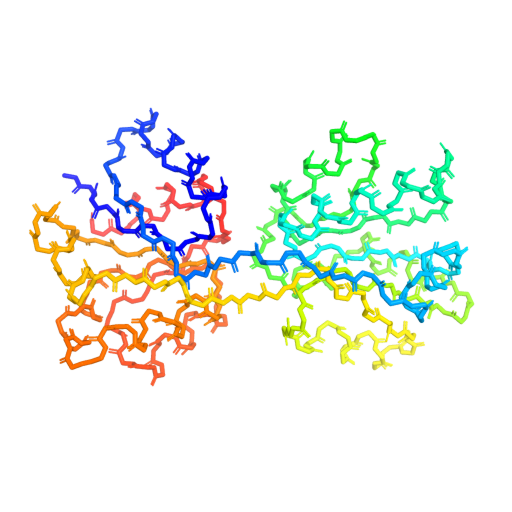EEEDQVLLVQVVVSCVVRPPPRHDHAYEYQEPVSVVSNVVVPDDYDYAHLGADLVRLVPDPVNVVSQPDPQHEYEYREAPDDDCVNCVVCVVVVYHYYYNHTTHIDGDDDPQCPVVCCCVVSVHQEYEDEDLVSLVSVLVNCVPVCVVVLAHAYEYRAPVSQVSSVVSPRDHYFYFSHDDSVSVVVSVVVDD

CATH classification: 3.40.50.10090 (+1 more: 3.40.50.10090)